Protein AF-A0A8W7PCU1-F1 (afdb_monomer_lite)

Organism: Anopheles coluzzii (NCBI:txid1518534)

Sequence (187 aa):
MARIILPSGHVAYHLTRYQQVQQALTDTRLVRRPCNTEDGPSFLPTITPNELLLNNDGASHARLRKVVVKDFSAAGVATLRHAVVQATHARLDALQSRTGPIDLLGLVLESIPSEVDCRLLGIPLADRSYYRPLTHTVQIADPHDVPDLLRQFWAADGLIRRFVAARDECPPPLIDDELVGFLLGIL

Radius of gyration: 19.37 Å; chains: 1; bounding box: 48×40×52 Å

InterPro domains:
  IPR036396 Cytochrome P450 superfamily [G3DSA:1.10.630.10] (1-187)
  IPR036396 Cytochrome P450 superfamily [SSF48264] (7-182)

Foldseek 3Di:
DDWDQAPLRDIDDDDDDPVVVVCQVPDLVNAQQQQQDVSHRDNDPAHAQCLALVNDGDPSNVLLCVLCVVCVDPVNVVVLVVLLVVLQCVLVVVCPPDDDDDDCVVSHVVRRVLSSLCVQAQNPPVCSVVVVVLLVCSSRDHNVCNVVSLVVPQDGDHSLVSLVVCQVVGVVGDDSSNSSSHVSNSD

Structure (mmCIF, N/CA/C/O backbone):
data_AF-A0A8W7PCU1-F1
#
_entry.id   AF-A0A8W7PCU1-F1
#
loop_
_atom_site.group_PDB
_atom_site.id
_atom_site.type_symbol
_atom_site.label_atom_id
_atom_site.label_alt_id
_atom_site.label_comp_id
_atom_site.label_asym_id
_atom_site.label_entity_id
_atom_site.label_seq_id
_atom_site.pdbx_PDB_ins_code
_atom_site.Cartn_x
_atom_site.Cartn_y
_atom_site.Cartn_z
_atom_site.occupancy
_atom_site.B_iso_or_equiv
_atom_site.auth_seq_id
_atom_site.auth_comp_id
_atom_site.auth_asym_id
_atom_site.auth_atom_id
_atom_site.pdbx_PDB_model_num
ATOM 1 N N . MET A 1 1 ? 26.153 -9.991 3.513 1.00 80.00 1 MET A N 1
ATOM 2 C CA . MET A 1 1 ? 24.928 -10.260 2.734 1.00 80.00 1 MET A CA 1
ATOM 3 C C . MET A 1 1 ? 24.722 -11.758 2.739 1.00 80.00 1 MET A C 1
ATOM 5 O O . MET A 1 1 ? 25.623 -12.457 2.293 1.00 80.00 1 MET A O 1
ATOM 9 N N . ALA A 1 2 ? 23.630 -12.253 3.317 1.00 92.19 2 ALA A N 1
ATOM 10 C CA . ALA A 1 2 ? 23.345 -13.687 3.301 1.00 92.19 2 ALA A CA 1
ATOM 11 C C . ALA A 1 2 ? 22.592 -14.043 2.013 1.00 92.19 2 ALA A C 1
ATOM 13 O O . ALA A 1 2 ? 21.761 -13.255 1.557 1.00 92.19 2 ALA A O 1
ATOM 14 N N . ARG A 1 3 ? 22.886 -15.206 1.426 1.00 96.12 3 ARG A N 1
ATOM 15 C CA . ARG A 1 3 ? 22.071 -15.781 0.348 1.00 96.12 3 ARG A CA 1
ATOM 16 C C . ARG A 1 3 ? 20.943 -16.589 0.978 1.00 96.12 3 ARG A C 1
ATOM 18 O O . ARG A 1 3 ? 21.183 -17.311 1.942 1.00 96.12 3 ARG A O 1
ATOM 25 N N . ILE A 1 4 ? 19.743 -16.453 0.435 1.00 95.44 4 ILE A N 1
ATOM 26 C CA . ILE A 1 4 ? 18.556 -17.211 0.834 1.00 95.44 4 ILE A CA 1
ATOM 27 C C . ILE A 1 4 ? 17.939 -17.868 -0.398 1.00 95.44 4 ILE A C 1
ATOM 29 O O . ILE A 1 4 ? 18.194 -17.436 -1.523 1.00 95.44 4 ILE A O 1
ATOM 33 N N . ILE A 1 5 ? 17.127 -18.894 -0.171 1.00 95.19 5 ILE A N 1
ATOM 34 C CA . ILE A 1 5 ? 16.283 -19.500 -1.199 1.00 95.19 5 ILE A CA 1
ATOM 35 C C . ILE A 1 5 ? 14.859 -19.008 -0.963 1.00 95.19 5 ILE A C 1
ATOM 37 O O . ILE A 1 5 ? 14.343 -19.116 0.151 1.00 95.19 5 ILE A O 1
ATOM 41 N N . LEU A 1 6 ? 14.263 -18.409 -1.988 1.00 91.06 6 LEU A N 1
ATOM 42 C CA . LEU A 1 6 ? 12.863 -18.004 -1.974 1.00 91.06 6 LEU A CA 1
ATOM 43 C C . LEU A 1 6 ? 11.955 -19.241 -2.060 1.00 91.06 6 LEU A C 1
ATOM 45 O O . LEU A 1 6 ? 12.391 -20.270 -2.577 1.00 91.06 6 LEU A O 1
ATOM 49 N N . PRO A 1 7 ? 10.678 -19.149 -1.647 1.00 86.69 7 PRO A N 1
ATOM 50 C CA . PRO A 1 7 ? 9.698 -20.214 -1.881 1.00 86.69 7 PRO A CA 1
ATOM 51 C C . PRO A 1 7 ? 9.612 -20.658 -3.350 1.00 86.69 7 PRO A C 1
ATOM 53 O O . PRO A 1 7 ? 9.430 -21.836 -3.627 1.00 86.69 7 PRO A O 1
ATOM 56 N N . SER A 1 8 ? 9.843 -19.734 -4.286 1.00 85.31 8 SER A N 1
ATOM 57 C CA . SER A 1 8 ? 9.947 -19.993 -5.731 1.00 85.31 8 SER A CA 1
ATOM 58 C C . SER A 1 8 ? 11.211 -20.761 -6.168 1.00 85.31 8 SER A C 1
ATOM 60 O O . SER A 1 8 ? 11.447 -20.911 -7.359 1.00 85.31 8 SER A O 1
ATOM 62 N N . GLY A 1 9 ? 12.086 -21.185 -5.249 1.00 91.06 9 GLY A N 1
ATOM 63 C CA . GLY A 1 9 ? 13.344 -21.890 -5.546 1.00 91.06 9 GLY A CA 1
ATOM 64 C C . GLY A 1 9 ? 14.503 -20.987 -5.991 1.00 91.06 9 GLY A C 1
ATOM 65 O O . GLY A 1 9 ? 15.657 -21.419 -6.023 1.00 91.06 9 GLY A O 1
ATOM 66 N N . HIS A 1 10 ? 14.230 -19.715 -6.275 1.00 93.06 10 HIS A N 1
ATOM 67 C CA . HIS A 1 10 ? 15.232 -18.745 -6.702 1.00 93.06 10 HIS A CA 1
ATOM 68 C C . HIS A 1 10 ? 16.165 -18.329 -5.564 1.00 93.06 10 HIS A C 1
ATOM 70 O O . HIS A 1 10 ? 15.763 -18.198 -4.406 1.00 93.06 10 HIS A O 1
ATOM 76 N N . VAL A 1 11 ? 17.423 -18.044 -5.904 1.00 95.12 11 VAL A N 1
ATOM 77 C CA . VAL A 1 11 ? 18.377 -17.468 -4.954 1.00 95.12 11 VAL A CA 1
ATOM 78 C C . VAL A 1 11 ? 18.160 -15.961 -4.851 1.00 95.12 11 VAL A C 1
ATOM 80 O O . VAL A 1 11 ? 18.214 -15.256 -5.856 1.00 95.12 11 VAL A O 1
ATOM 83 N N . ALA A 1 12 ? 18.024 -15.458 -3.627 1.00 94.19 12 ALA A N 1
ATOM 84 C CA . ALA A 1 12 ? 17.972 -14.031 -3.332 1.00 94.19 12 ALA A CA 1
ATOM 85 C C . ALA A 1 12 ? 19.036 -13.624 -2.304 1.00 94.19 12 ALA A C 1
ATOM 87 O O . ALA A 1 12 ? 19.653 -14.459 -1.634 1.00 94.19 12 ALA A O 1
ATOM 88 N N . TYR A 1 13 ? 19.250 -12.316 -2.172 1.00 94.88 13 TYR A N 1
ATOM 89 C CA . TYR A 1 13 ? 20.102 -11.744 -1.136 1.00 94.88 13 TYR A CA 1
ATOM 90 C C . TYR A 1 13 ? 19.257 -11.115 -0.031 1.00 94.88 13 TYR A C 1
ATOM 92 O O . TYR A 1 13 ? 18.410 -10.266 -0.292 1.00 94.88 13 TYR A O 1
ATOM 100 N N . HIS A 1 14 ? 19.536 -11.493 1.215 1.00 95.12 14 HIS A N 1
ATOM 101 C CA . HIS A 1 14 ? 18.894 -10.931 2.396 1.00 95.12 14 HIS A CA 1
ATOM 102 C C . HIS A 1 14 ? 19.743 -9.785 2.967 1.00 95.12 14 HIS A C 1
ATOM 104 O O . HIS A 1 14 ? 20.881 -9.986 3.419 1.00 95.12 14 HIS A O 1
ATOM 110 N N . LEU A 1 15 ? 19.187 -8.572 2.912 1.00 95.75 15 LEU A N 1
ATOM 111 C CA . LEU A 1 15 ? 19.797 -7.344 3.420 1.00 95.75 15 LEU A CA 1
ATOM 112 C C . LEU A 1 15 ? 19.227 -7.017 4.803 1.00 95.75 15 LEU A C 1
ATOM 114 O O . LEU A 1 15 ? 18.027 -6.828 4.944 1.00 95.75 15 LEU A O 1
ATOM 118 N N . THR A 1 16 ? 20.090 -6.913 5.815 1.00 96.06 16 THR A N 1
ATOM 119 C CA . THR A 1 16 ? 19.677 -6.630 7.206 1.00 96.06 16 THR A CA 1
ATOM 120 C C . THR A 1 16 ? 20.321 -5.374 7.791 1.00 96.06 16 THR A C 1
ATOM 122 O O . THR A 1 16 ? 20.008 -4.971 8.910 1.00 96.06 16 THR A O 1
ATOM 125 N N . ARG A 1 17 ? 21.239 -4.729 7.059 1.00 96.62 17 ARG A N 1
ATOM 126 C CA . ARG A 1 17 ? 21.874 -3.472 7.477 1.00 96.62 17 ARG A CA 1
ATOM 127 C C . ARG A 1 17 ? 21.183 -2.297 6.803 1.00 96.62 17 ARG A C 1
ATOM 129 O O . ARG A 1 17 ? 21.071 -2.286 5.581 1.00 96.62 17 ARG A O 1
ATOM 136 N N . TYR A 1 18 ? 20.813 -1.286 7.590 1.00 97.12 18 TYR A N 1
ATOM 137 C CA . TYR A 1 18 ? 20.129 -0.079 7.113 1.00 97.12 18 TYR A CA 1
ATOM 138 C C . TYR A 1 18 ? 20.791 0.528 5.868 1.00 97.12 18 TYR A C 1
ATOM 140 O O . TYR A 1 18 ? 20.127 0.712 4.858 1.00 97.12 18 TYR A O 1
ATOM 148 N N . GLN A 1 19 ? 22.110 0.755 5.906 1.00 97.56 19 GLN A N 1
ATOM 149 C CA . GLN A 1 19 ? 22.847 1.354 4.784 1.00 97.56 19 GLN A CA 1
ATOM 150 C C . GLN A 1 19 ? 22.746 0.521 3.497 1.00 97.56 19 GLN A C 1
ATOM 152 O O . GLN A 1 19 ? 22.608 1.080 2.416 1.00 97.56 19 GLN A O 1
ATOM 157 N N . GLN A 1 20 ? 22.769 -0.811 3.611 1.00 96.62 20 GLN A N 1
ATOM 158 C CA . GLN A 1 20 ? 22.647 -1.712 2.461 1.00 96.62 20 GLN A CA 1
ATOM 159 C C . GLN A 1 20 ? 21.229 -1.692 1.886 1.00 96.62 20 GLN A C 1
ATOM 161 O O . GLN A 1 20 ? 21.065 -1.650 0.672 1.00 96.62 20 GLN A O 1
ATOM 166 N N . VAL A 1 21 ? 20.211 -1.693 2.754 1.00 97.19 21 VAL A N 1
ATOM 167 C CA . VAL A 1 21 ? 18.802 -1.595 2.344 1.00 97.19 21 VAL A CA 1
ATOM 168 C C . VAL A 1 21 ? 18.536 -0.252 1.671 1.00 97.19 21 VAL A C 1
ATOM 170 O O . VAL A 1 21 ? 17.982 -0.224 0.579 1.00 97.19 21 VAL A O 1
ATOM 173 N N . GLN A 1 22 ? 18.977 0.853 2.277 1.00 97.25 22 GLN A N 1
ATOM 174 C CA . GLN A 1 22 ? 18.829 2.192 1.710 1.00 97.25 22 GLN A CA 1
ATOM 175 C C . GLN A 1 22 ? 19.483 2.277 0.329 1.00 97.25 22 GLN A C 1
ATOM 177 O O . GLN A 1 22 ? 18.836 2.717 -0.616 1.00 97.25 22 GLN A O 1
ATOM 182 N N . GLN A 1 23 ? 20.737 1.826 0.207 1.00 97.06 23 GLN A N 1
ATOM 183 C CA . GLN A 1 23 ? 21.454 1.829 -1.065 1.00 97.06 23 GLN A CA 1
ATOM 184 C C . GLN A 1 23 ? 20.689 1.036 -2.128 1.00 97.06 23 GLN A C 1
ATOM 186 O O . GLN A 1 23 ? 20.478 1.555 -3.220 1.00 97.06 23 GLN A O 1
ATOM 191 N N . ALA A 1 24 ? 20.230 -0.174 -1.793 1.00 95.94 24 ALA A N 1
ATOM 192 C CA . ALA A 1 24 ? 19.468 -1.019 -2.705 1.00 95.94 24 ALA A CA 1
ATOM 193 C C . ALA A 1 24 ? 18.143 -0.369 -3.141 1.00 95.94 24 ALA A C 1
ATOM 195 O O . ALA A 1 24 ? 17.849 -0.335 -4.330 1.00 95.94 24 ALA A O 1
ATOM 196 N N . LEU A 1 25 ? 17.373 0.205 -2.211 1.00 94.94 25 LEU A N 1
ATOM 197 C CA . LEU A 1 25 ? 16.085 0.847 -2.515 1.00 94.94 25 LEU A CA 1
ATOM 198 C C . LEU A 1 25 ? 16.211 2.103 -3.395 1.00 94.94 25 LEU A C 1
ATOM 200 O O . LEU A 1 25 ? 15.218 2.542 -3.971 1.00 94.94 25 LEU A O 1
ATOM 204 N N . THR A 1 26 ? 17.406 2.690 -3.497 1.00 94.88 26 THR A N 1
ATOM 205 C CA . THR A 1 26 ? 17.675 3.866 -4.345 1.00 94.88 26 THR A CA 1
ATOM 206 C C . THR A 1 26 ? 18.468 3.554 -5.615 1.00 94.88 26 THR A C 1
ATOM 208 O O . THR A 1 26 ? 18.682 4.447 -6.433 1.00 94.88 26 THR A O 1
ATOM 211 N N . ASP A 1 27 ? 18.931 2.315 -5.785 1.00 96.19 27 ASP A N 1
ATOM 212 C CA . ASP A 1 27 ? 19.743 1.908 -6.929 1.00 96.19 27 ASP A CA 1
ATOM 213 C C . ASP A 1 27 ? 18.850 1.570 -8.128 1.00 96.19 27 ASP A C 1
ATOM 215 O O . ASP A 1 27 ? 18.150 0.561 -8.137 1.00 96.19 27 ASP A O 1
ATOM 219 N N . THR A 1 28 ? 18.903 2.392 -9.176 1.00 94.00 28 THR A N 1
ATOM 220 C CA . THR A 1 28 ? 18.072 2.233 -10.382 1.00 94.00 28 THR A CA 1
ATOM 221 C C . THR A 1 28 ? 18.413 0.999 -11.220 1.00 94.00 28 THR A C 1
ATOM 223 O O . THR A 1 28 ? 17.705 0.703 -12.182 1.00 94.00 28 THR A O 1
ATOM 226 N N . ARG A 1 29 ? 19.480 0.265 -10.872 1.00 94.75 29 ARG A N 1
ATOM 227 C CA . ARG A 1 29 ? 19.812 -1.034 -11.477 1.00 94.75 29 ARG A CA 1
ATOM 228 C C . ARG A 1 29 ? 18.973 -2.175 -10.902 1.00 94.75 29 ARG A C 1
ATOM 230 O O . ARG A 1 29 ? 18.893 -3.229 -11.528 1.00 94.75 29 ARG A O 1
ATOM 237 N N . LEU A 1 30 ? 18.384 -1.990 -9.719 1.00 94.31 30 LEU A N 1
ATOM 238 C CA . LEU A 1 30 ? 17.505 -2.968 -9.087 1.00 94.31 30 LEU A CA 1
ATOM 239 C C . LEU A 1 30 ? 16.061 -2.658 -9.486 1.00 94.31 30 LEU A C 1
ATOM 241 O O . LEU A 1 30 ? 15.478 -1.676 -9.037 1.00 94.31 30 LEU A O 1
ATOM 245 N N . VAL A 1 31 ? 15.509 -3.492 -10.364 1.00 93.06 31 VAL A N 1
ATOM 246 C CA . VAL A 1 31 ? 14.190 -3.301 -10.983 1.00 93.06 31 VAL A CA 1
ATOM 247 C C . VAL A 1 31 ? 13.205 -4.377 -10.538 1.00 93.06 31 VAL A C 1
ATOM 249 O O . VAL A 1 31 ? 13.597 -5.515 -10.264 1.00 93.06 31 VAL A O 1
ATOM 252 N N . ARG A 1 32 ? 11.920 -4.025 -10.471 1.00 90.56 32 ARG A N 1
ATOM 253 C CA . ARG A 1 32 ? 10.853 -4.908 -9.988 1.00 90.56 32 ARG A CA 1
ATOM 254 C C . ARG A 1 32 ? 10.289 -5.816 -11.074 1.00 90.56 32 ARG A C 1
ATOM 256 O O . ARG A 1 32 ? 9.958 -6.961 -10.756 1.00 90.56 32 ARG A O 1
ATOM 263 N N . ARG A 1 33 ? 10.172 -5.331 -12.316 1.00 88.62 33 ARG A N 1
ATOM 264 C CA . ARG A 1 33 ? 9.452 -6.021 -13.403 1.00 88.62 33 ARG A CA 1
ATOM 265 C C . ARG A 1 33 ? 9.880 -7.483 -13.621 1.00 88.62 33 ARG A C 1
ATOM 267 O O . ARG A 1 33 ? 8.990 -8.320 -13.721 1.00 88.62 33 ARG A O 1
ATOM 274 N N . PRO A 1 34 ? 11.180 -7.852 -13.625 1.00 88.88 34 PRO A N 1
ATOM 275 C CA . PRO A 1 34 ? 11.583 -9.253 -13.803 1.00 88.88 34 PRO A CA 1
ATOM 276 C C . PRO A 1 34 ? 11.094 -10.186 -12.685 1.00 88.88 34 PRO A C 1
ATOM 278 O O . PRO A 1 34 ? 10.914 -11.377 -12.909 1.00 88.88 34 PRO A O 1
ATOM 281 N N . CYS A 1 35 ? 10.840 -9.649 -11.490 1.00 88.50 35 CYS A N 1
ATOM 282 C CA . CYS A 1 35 ? 10.319 -10.400 -10.349 1.00 88.50 35 CYS A CA 1
ATOM 283 C C . CYS A 1 35 ? 8.783 -10.552 -10.379 1.00 88.50 35 CYS A C 1
ATOM 285 O O . CYS A 1 35 ? 8.215 -11.096 -9.437 1.00 88.50 35 CYS A O 1
ATOM 287 N N . ASN A 1 36 ? 8.090 -9.997 -11.380 1.00 87.94 36 ASN A N 1
ATOM 288 C CA . ASN A 1 36 ? 6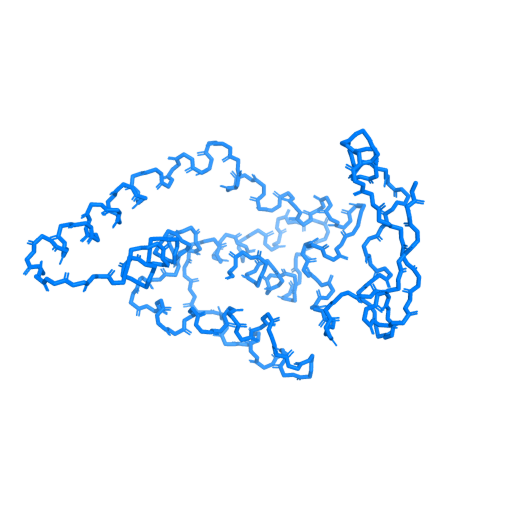.639 -10.119 -11.570 1.00 87.94 36 ASN A CA 1
ATOM 289 C C . ASN A 1 36 ? 6.337 -10.782 -12.922 1.00 87.94 36 ASN A C 1
ATOM 291 O O . ASN A 1 36 ? 5.641 -10.235 -13.771 1.00 87.94 36 ASN A O 1
ATOM 295 N N . THR A 1 37 ? 6.949 -11.941 -13.142 1.00 87.56 37 THR A N 1
ATOM 296 C CA . THR A 1 37 ? 6.774 -12.767 -14.339 1.00 87.56 37 THR A CA 1
ATOM 297 C C . THR A 1 37 ? 6.474 -14.197 -13.911 1.00 87.56 37 THR A C 1
ATOM 299 O O . THR A 1 37 ? 6.750 -14.566 -12.766 1.00 87.56 37 THR A O 1
ATOM 302 N N . GLU A 1 38 ? 5.874 -14.982 -14.804 1.00 84.06 38 GLU A N 1
ATOM 303 C CA . GLU A 1 38 ? 5.718 -16.422 -14.592 1.00 84.06 38 GLU A CA 1
ATOM 304 C C . GLU A 1 38 ? 7.093 -17.049 -14.322 1.00 84.06 38 GLU A C 1
ATOM 306 O O . GLU A 1 38 ? 8.084 -16.669 -14.948 1.00 84.06 38 GLU A O 1
ATOM 311 N N . ASP A 1 39 ? 7.166 -17.921 -13.316 1.00 84.88 39 ASP A N 1
ATOM 312 C CA . ASP A 1 39 ? 8.414 -18.494 -12.791 1.00 84.88 39 ASP A CA 1
ATOM 313 C C . ASP A 1 39 ? 9.467 -17.470 -12.321 1.00 84.88 39 ASP A C 1
ATOM 315 O O . ASP A 1 39 ? 10.633 -17.808 -12.125 1.00 84.88 39 ASP A O 1
ATOM 319 N N . GLY A 1 40 ? 9.088 -16.210 -12.097 1.00 88.06 40 GLY A N 1
ATOM 320 C CA . GLY A 1 40 ? 9.989 -15.186 -11.580 1.00 88.06 40 GLY A CA 1
ATOM 321 C C . GLY A 1 40 ? 10.374 -15.394 -10.104 1.00 88.06 40 GLY A C 1
ATOM 322 O O . GLY A 1 40 ? 9.683 -16.083 -9.343 1.00 88.06 40 GLY A O 1
ATOM 323 N N . PRO A 1 41 ? 11.461 -14.750 -9.631 1.00 89.31 41 PRO A N 1
ATOM 324 C CA . PRO A 1 41 ? 11.841 -14.786 -8.223 1.00 89.31 41 PRO A CA 1
ATOM 325 C C . PRO A 1 41 ? 10.788 -14.076 -7.365 1.00 89.31 41 PRO A C 1
ATOM 327 O O . PRO A 1 41 ? 10.698 -12.848 -7.353 1.00 89.31 41 PRO A O 1
ATOM 330 N N . SER A 1 42 ? 10.019 -14.853 -6.604 1.00 82.88 42 SER A N 1
ATOM 331 C CA . SER A 1 42 ? 8.932 -14.336 -5.771 1.00 82.88 42 SER A CA 1
ATOM 332 C C . SER A 1 42 ? 8.873 -14.996 -4.392 1.00 82.88 42 SER A C 1
ATOM 334 O O . SER A 1 42 ? 9.246 -16.162 -4.213 1.00 82.88 42 SER A O 1
ATOM 336 N N . PHE A 1 43 ? 8.404 -14.215 -3.415 1.00 78.81 43 PHE A N 1
ATOM 337 C CA . PHE A 1 43 ? 7.900 -14.704 -2.127 1.00 78.81 43 PHE A CA 1
ATOM 338 C C . PHE A 1 43 ? 6.406 -15.039 -2.178 1.00 78.81 43 PHE A C 1
ATOM 340 O O . PHE A 1 43 ? 5.937 -15.830 -1.366 1.00 78.81 43 PHE A O 1
ATOM 347 N N . LEU A 1 44 ? 5.674 -14.417 -3.102 1.00 71.31 44 LEU A N 1
ATOM 348 C CA . LEU A 1 44 ? 4.248 -14.630 -3.309 1.00 71.31 44 LEU A CA 1
ATOM 349 C C . LEU A 1 44 ? 4.030 -15.770 -4.313 1.00 71.31 44 LEU A C 1
ATOM 351 O O . LEU A 1 44 ? 4.825 -15.901 -5.247 1.00 71.31 44 LEU A O 1
ATOM 355 N N . PRO A 1 45 ? 2.956 -16.560 -4.159 1.00 63.22 45 PRO A N 1
ATOM 356 C CA . PRO A 1 45 ? 2.641 -17.660 -5.072 1.00 63.22 45 PRO A CA 1
ATOM 357 C C . PRO A 1 45 ? 2.140 -17.185 -6.445 1.00 63.22 45 PRO A C 1
ATOM 359 O O . PRO A 1 45 ? 2.073 -17.984 -7.371 1.00 63.22 45 PRO A O 1
ATOM 362 N N . THR A 1 46 ? 1.804 -15.899 -6.574 1.00 65.44 46 THR A N 1
ATOM 363 C CA . THR A 1 46 ? 1.041 -15.343 -7.693 1.00 65.44 46 THR A CA 1
ATOM 364 C C . THR A 1 46 ? 1.710 -14.082 -8.242 1.00 65.44 46 THR A C 1
ATOM 366 O O . THR A 1 46 ? 2.241 -13.269 -7.478 1.00 65.44 46 THR A O 1
ATOM 369 N N . ILE A 1 47 ? 1.656 -13.905 -9.567 1.00 76.25 47 ILE A N 1
ATOM 370 C CA . ILE A 1 47 ? 1.949 -12.628 -10.230 1.00 76.25 47 ILE A CA 1
ATOM 371 C C . ILE A 1 47 ? 0.751 -11.688 -10.104 1.00 76.25 47 ILE A C 1
ATOM 373 O O . ILE A 1 47 ? -0.396 -12.110 -10.207 1.00 76.25 47 ILE A O 1
ATOM 377 N N . THR A 1 48 ? 1.006 -10.403 -9.905 1.00 73.94 48 THR A N 1
ATOM 378 C CA . THR A 1 48 ? -0.054 -9.387 -9.888 1.00 73.94 48 THR A CA 1
ATOM 379 C C . THR A 1 48 ? -0.062 -8.606 -11.206 1.00 73.94 48 THR A C 1
ATOM 381 O O . THR A 1 48 ? 0.917 -8.693 -11.951 1.00 73.94 48 THR A O 1
ATOM 384 N N . PRO A 1 49 ? -1.127 -7.852 -11.543 1.00 77.31 49 PRO A N 1
ATOM 385 C CA . PRO A 1 49 ? -1.175 -7.104 -12.800 1.00 77.31 49 PRO A CA 1
ATOM 386 C C . PRO A 1 49 ? 0.071 -6.229 -13.008 1.00 77.31 49 PRO A C 1
ATOM 388 O O . PRO A 1 49 ? 0.565 -5.575 -12.079 1.00 77.31 49 PRO A O 1
ATOM 391 N N . ASN A 1 50 ? 0.616 -6.229 -14.223 1.00 81.56 50 ASN A N 1
ATOM 392 C CA . ASN A 1 50 ? 1.859 -5.514 -14.538 1.00 81.56 50 ASN A CA 1
ATOM 393 C C . ASN A 1 50 ? 1.679 -3.991 -14.506 1.00 81.56 50 ASN A C 1
ATOM 395 O O . ASN A 1 50 ? 2.645 -3.240 -14.380 1.00 81.56 50 ASN A O 1
ATOM 399 N N . GLU A 1 51 ? 0.434 -3.546 -14.591 1.00 79.94 51 GLU A N 1
ATOM 400 C CA . GLU A 1 51 ? -0.005 -2.162 -14.620 1.00 79.94 51 GLU A CA 1
ATOM 401 C C . GLU A 1 51 ? -0.066 -1.557 -13.212 1.00 79.94 51 GLU A C 1
ATOM 403 O O . GLU A 1 51 ? -0.103 -0.334 -13.064 1.00 79.94 51 GLU A O 1
ATOM 408 N N . LEU A 1 52 ? 0.012 -2.389 -12.160 1.00 79.94 52 LEU A N 1
ATOM 409 C CA . LEU A 1 52 ? 0.180 -1.907 -10.792 1.00 79.94 52 LEU A CA 1
ATOM 410 C C . LEU A 1 52 ? 1.419 -1.016 -10.704 1.00 79.94 52 LEU A C 1
ATOM 412 O O . LEU A 1 52 ? 2.519 -1.402 -11.115 1.00 79.94 52 LEU A O 1
ATOM 416 N N . LEU A 1 53 ? 1.266 0.155 -10.077 1.00 85.12 53 LEU A N 1
ATOM 417 C CA . LEU A 1 53 ? 2.374 1.086 -9.856 1.00 85.12 53 LEU A CA 1
ATOM 418 C C . LEU A 1 53 ? 3.580 0.376 -9.220 1.00 85.12 53 LEU A C 1
ATOM 420 O O . LEU A 1 53 ? 4.712 0.619 -9.627 1.00 85.12 53 LEU A O 1
ATOM 424 N N . LEU A 1 54 ? 3.334 -0.541 -8.278 1.00 85.94 54 LEU A N 1
ATOM 425 C CA . LEU A 1 54 ? 4.380 -1.281 -7.571 1.00 85.94 54 LEU A CA 1
ATOM 426 C C . LEU A 1 54 ? 5.227 -2.185 -8.478 1.00 85.94 54 LEU A C 1
ATOM 428 O O . LEU A 1 54 ? 6.356 -2.464 -8.102 1.00 85.94 54 LEU A O 1
ATOM 432 N N . ASN A 1 55 ? 4.707 -2.627 -9.632 1.00 87.75 55 ASN A N 1
ATOM 433 C CA . ASN A 1 55 ? 5.379 -3.523 -10.586 1.00 87.75 55 ASN A CA 1
ATOM 434 C C . ASN A 1 55 ? 6.096 -2.777 -11.725 1.00 87.75 55 ASN A C 1
ATOM 436 O O . ASN A 1 55 ? 6.729 -3.399 -12.582 1.00 87.75 55 ASN A O 1
ATOM 440 N N . ASN A 1 56 ? 6.008 -1.446 -11.747 1.00 91.19 56 ASN A N 1
ATOM 441 C CA . ASN A 1 56 ? 6.618 -0.610 -12.770 1.00 91.19 56 ASN A CA 1
ATOM 442 C C . ASN A 1 56 ? 7.974 -0.052 -12.327 1.00 91.19 56 ASN A C 1
ATOM 444 O O . ASN A 1 56 ? 8.207 0.214 -11.153 1.00 91.19 56 ASN A O 1
ATOM 448 N N . ASP A 1 57 ? 8.835 0.228 -13.308 1.00 93.44 57 ASP A N 1
ATOM 449 C CA . ASP A 1 57 ? 10.177 0.782 -13.105 1.00 93.44 57 ASP A CA 1
ATOM 450 C C . ASP A 1 57 ? 10.390 2.071 -13.922 1.00 93.44 57 ASP A C 1
ATOM 452 O O . ASP A 1 57 ? 9.693 2.340 -14.910 1.00 93.44 57 ASP A O 1
ATOM 456 N N . GLY A 1 58 ? 11.386 2.872 -13.527 1.00 93.38 58 GLY A N 1
ATOM 457 C CA . GLY A 1 58 ? 11.892 4.011 -14.301 1.00 93.38 58 GLY A CA 1
ATOM 458 C C . GLY A 1 58 ? 10.818 5.022 -14.724 1.00 93.38 58 GLY A C 1
ATOM 459 O O . GLY A 1 58 ? 10.040 5.513 -13.905 1.00 93.38 58 GLY A O 1
ATOM 460 N N . ALA A 1 59 ? 10.790 5.356 -16.019 1.00 92.50 59 ALA A N 1
ATOM 461 C CA . ALA A 1 59 ? 9.874 6.356 -16.571 1.00 92.50 59 ALA A CA 1
ATOM 462 C C . ALA A 1 59 ? 8.393 5.956 -16.451 1.00 92.50 59 ALA A C 1
ATOM 464 O O . ALA A 1 59 ? 7.562 6.824 -16.189 1.00 92.50 59 ALA A O 1
ATOM 465 N N . SER A 1 60 ? 8.069 4.661 -16.581 1.00 90.81 60 SER A N 1
ATOM 466 C CA . SER A 1 60 ? 6.689 4.170 -16.431 1.00 90.81 60 SER A CA 1
ATOM 467 C C . SER A 1 60 ? 6.192 4.393 -15.004 1.00 90.81 60 SER A C 1
ATOM 469 O O . SER A 1 60 ? 5.172 5.047 -14.787 1.00 90.81 60 SER A O 1
ATOM 471 N N . HIS A 1 61 ? 6.991 3.975 -14.015 1.00 92.69 61 HIS A N 1
ATOM 472 C CA . HIS A 1 61 ? 6.694 4.214 -12.603 1.00 92.69 61 HIS A CA 1
ATOM 473 C C . HIS A 1 61 ? 6.577 5.709 -12.289 1.00 92.69 61 HIS A C 1
ATOM 475 O O . HIS A 1 61 ? 5.644 6.133 -11.612 1.00 92.69 61 HIS A O 1
ATOM 481 N N . ALA A 1 62 ? 7.498 6.533 -12.798 1.00 91.56 62 ALA A N 1
ATOM 482 C CA . ALA A 1 62 ? 7.464 7.975 -12.572 1.00 91.56 62 ALA A CA 1
ATOM 483 C C . ALA A 1 62 ? 6.203 8.631 -13.157 1.00 91.56 62 ALA A C 1
ATOM 485 O O . ALA A 1 62 ? 5.647 9.534 -12.531 1.00 91.56 62 ALA A O 1
ATOM 486 N N . ARG A 1 63 ? 5.746 8.184 -14.334 1.00 90.50 63 ARG A N 1
ATOM 487 C CA . ARG A 1 63 ? 4.506 8.658 -14.960 1.00 90.50 63 ARG A CA 1
ATOM 488 C C . ARG A 1 63 ? 3.294 8.290 -14.108 1.00 90.50 63 ARG A C 1
ATOM 490 O O . ARG A 1 63 ? 2.551 9.185 -13.717 1.00 90.50 63 ARG A O 1
ATOM 497 N N . LEU A 1 64 ? 3.154 7.013 -13.756 1.00 87.56 64 LEU A N 1
ATOM 498 C CA . LEU A 1 64 ? 2.031 6.521 -12.958 1.00 87.56 64 LEU A CA 1
ATOM 499 C C . LEU A 1 64 ? 1.997 7.175 -11.565 1.00 87.56 64 LEU A C 1
ATOM 501 O O . LEU A 1 64 ? 0.973 7.695 -11.127 1.00 87.56 64 LEU A O 1
ATOM 505 N N . ARG A 1 65 ? 3.146 7.266 -10.885 1.00 90.12 65 ARG A N 1
ATOM 506 C CA . ARG A 1 65 ? 3.239 7.876 -9.552 1.00 90.12 65 ARG A CA 1
ATOM 507 C C . ARG A 1 65 ? 2.767 9.330 -9.535 1.00 90.12 65 ARG A C 1
ATOM 509 O O . ARG A 1 65 ? 2.170 9.748 -8.546 1.00 90.12 65 ARG A O 1
ATOM 516 N N . LYS A 1 66 ? 3.016 10.109 -10.595 1.00 88.69 66 LYS A N 1
ATOM 517 C CA . LYS A 1 66 ? 2.594 11.521 -10.666 1.00 88.69 66 LYS A CA 1
ATOM 518 C C . LYS A 1 66 ? 1.081 11.699 -10.542 1.00 88.69 66 LYS A C 1
ATOM 520 O O . LYS A 1 66 ? 0.663 12.725 -10.017 1.00 88.69 66 LYS A O 1
ATOM 525 N N . VAL A 1 67 ? 0.294 10.711 -10.969 1.00 85.12 67 VAL A N 1
ATOM 526 C CA . VAL A 1 67 ? -1.174 10.744 -10.895 1.00 85.12 67 VAL A CA 1
ATOM 527 C C . VAL A 1 67 ? -1.651 10.712 -9.439 1.00 85.12 67 VAL A C 1
ATOM 529 O O . VAL A 1 67 ? -2.545 11.462 -9.068 1.00 85.12 67 VAL A O 1
ATOM 532 N N . VAL A 1 68 ? -1.010 9.897 -8.593 1.00 82.50 68 VAL A N 1
ATOM 533 C CA . VAL A 1 68 ? -1.448 9.643 -7.206 1.00 82.50 68 VAL A CA 1
ATOM 534 C C . VAL A 1 68 ? -0.698 10.454 -6.150 1.00 82.50 68 VAL A C 1
ATOM 536 O O . VAL A 1 68 ? -1.202 10.682 -5.054 1.00 82.50 68 VAL A O 1
ATOM 539 N N . VAL A 1 69 ? 0.532 10.896 -6.437 1.00 88.19 69 VAL A N 1
ATOM 540 C CA . VAL A 1 69 ? 1.463 11.396 -5.405 1.00 88.19 69 VAL A CA 1
ATOM 541 C C . VAL A 1 69 ? 0.944 12.612 -4.634 1.00 88.19 69 VAL A C 1
ATOM 543 O O . VAL A 1 69 ? 1.318 12.807 -3.479 1.00 88.19 69 VAL A O 1
ATOM 546 N N . LYS A 1 70 ? 0.077 13.431 -5.242 1.00 86.62 70 LYS A N 1
ATOM 547 C CA . LYS A 1 70 ? -0.505 14.605 -4.578 1.00 86.62 70 LYS A CA 1
ATOM 548 C C . LYS A 1 70 ? -1.449 14.199 -3.445 1.00 86.62 70 LYS A C 1
ATOM 550 O O . LYS A 1 70 ? -1.403 14.818 -2.382 1.00 86.62 70 LYS A O 1
ATOM 555 N N . ASP A 1 71 ? -2.244 13.154 -3.649 1.00 84.38 71 ASP A N 1
ATOM 556 C CA . ASP A 1 71 ? -3.195 12.641 -2.657 1.00 84.38 71 ASP A CA 1
ATOM 557 C C . ASP A 1 71 ? -2.493 12.012 -1.456 1.00 84.38 71 ASP A C 1
ATOM 559 O O . ASP A 1 71 ? -2.906 12.209 -0.316 1.00 84.38 71 ASP A O 1
ATOM 563 N N . PHE A 1 72 ? -1.352 11.368 -1.703 1.00 88.19 72 PHE A N 1
ATOM 564 C CA . PHE A 1 72 ? -0.501 10.780 -0.667 1.00 88.19 72 PHE A CA 1
ATOM 565 C C . PHE A 1 72 ? 0.577 11.737 -0.129 1.00 88.19 72 PHE A C 1
ATOM 567 O O . PHE A 1 72 ? 1.447 11.333 0.643 1.00 88.19 72 PHE A O 1
ATOM 574 N N . SER A 1 73 ? 0.551 13.014 -0.518 1.00 90.62 73 SER A N 1
ATOM 575 C CA . SER A 1 73 ? 1.444 14.027 0.054 1.00 90.62 73 SER A CA 1
ATOM 576 C C . SER A 1 73 ? 1.033 14.379 1.488 1.00 90.62 73 SER A C 1
ATOM 578 O O . SER A 1 73 ? -0.106 14.150 1.889 1.00 90.62 73 SER A O 1
ATOM 580 N N . ALA A 1 74 ? 1.923 15.018 2.256 1.00 92.50 74 ALA A N 1
ATOM 581 C CA . ALA A 1 74 ? 1.592 15.484 3.607 1.00 92.50 74 ALA A CA 1
ATOM 582 C C . ALA A 1 74 ? 0.337 16.378 3.627 1.00 92.50 74 ALA A C 1
ATOM 584 O O . ALA A 1 74 ? -0.502 16.249 4.514 1.00 92.50 74 ALA A O 1
ATOM 585 N N . ALA A 1 75 ? 0.179 17.241 2.619 1.00 91.31 75 ALA A N 1
ATOM 586 C CA . ALA A 1 75 ? -1.005 18.081 2.468 1.00 91.31 75 ALA A CA 1
ATOM 587 C C . ALA A 1 75 ? -2.25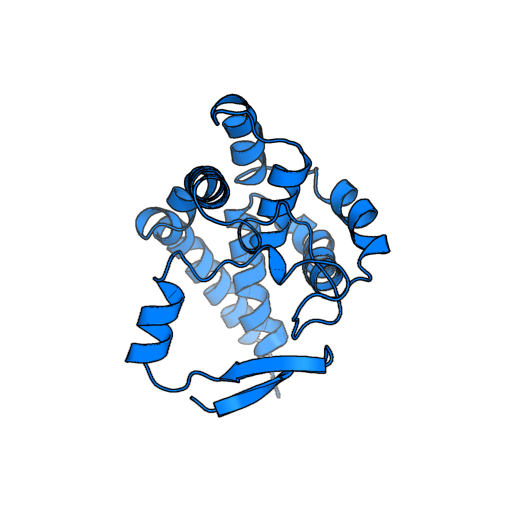3 17.267 2.086 1.00 91.31 75 ALA A C 1
ATOM 589 O O . ALA A 1 75 ? -3.325 17.526 2.624 1.00 91.31 75 ALA A O 1
ATOM 590 N N . GLY A 1 76 ? -2.112 16.277 1.197 1.00 88.06 76 GLY A N 1
ATOM 591 C CA . GLY A 1 76 ? -3.203 15.384 0.796 1.00 88.06 76 GLY A CA 1
ATOM 592 C C . GLY A 1 76 ? -3.730 14.564 1.973 1.00 88.06 76 GLY A C 1
ATOM 593 O O . GLY A 1 76 ? -4.908 14.654 2.314 1.00 88.06 76 GLY A O 1
ATOM 594 N N . VAL A 1 77 ? -2.840 13.875 2.690 1.00 89.69 77 VAL A N 1
ATOM 595 C CA . VAL A 1 77 ? -3.196 13.070 3.870 1.00 89.69 77 VAL A CA 1
ATOM 596 C C . VAL A 1 77 ? -3.733 13.938 5.014 1.00 89.69 77 VAL A C 1
ATOM 598 O O . VAL A 1 77 ? -4.635 13.511 5.734 1.00 89.69 77 VAL A O 1
ATOM 601 N N . ALA A 1 78 ? -3.267 15.184 5.167 1.00 92.19 78 ALA A N 1
ATOM 602 C CA . ALA A 1 78 ? -3.800 16.099 6.180 1.00 92.19 78 ALA A CA 1
ATOM 603 C C . ALA A 1 78 ? -5.308 16.368 6.014 1.00 92.19 78 ALA A C 1
ATOM 605 O O . ALA A 1 78 ? -5.996 16.588 7.014 1.00 92.19 78 ALA A O 1
ATOM 606 N N . THR A 1 79 ? -5.845 16.283 4.790 1.00 89.44 79 THR A N 1
ATOM 607 C CA . THR A 1 79 ? -7.293 16.417 4.544 1.00 89.44 79 THR A CA 1
ATOM 608 C C . THR A 1 79 ? -8.111 15.288 5.181 1.00 89.44 79 THR A C 1
ATOM 610 O O . THR A 1 79 ? -9.259 15.501 5.569 1.00 89.44 79 THR A O 1
ATOM 613 N N . LEU A 1 80 ? -7.505 14.112 5.387 1.00 90.81 80 LEU A N 1
ATOM 614 C CA . LEU A 1 80 ? -8.148 12.948 5.998 1.00 90.81 80 LEU A CA 1
ATOM 615 C C . LEU A 1 80 ? -8.176 13.017 7.529 1.00 90.81 80 LEU A C 1
ATOM 617 O O . LEU A 1 80 ? -8.890 12.237 8.160 1.00 90.81 80 LEU A O 1
ATOM 621 N N . ARG A 1 81 ? -7.446 13.954 8.154 1.00 93.06 81 ARG A N 1
ATOM 622 C CA . ARG A 1 81 ? -7.314 14.033 9.619 1.00 93.06 81 ARG A CA 1
ATOM 623 C C . ARG A 1 81 ? -8.667 14.060 10.324 1.00 93.06 81 ARG A C 1
ATOM 625 O O . ARG A 1 81 ? -8.863 13.343 11.300 1.00 93.06 81 ARG A O 1
ATOM 632 N N . HIS A 1 82 ? -9.599 14.874 9.829 1.00 92.75 82 HIS A N 1
ATOM 633 C CA . HIS A 1 82 ? -10.932 14.962 10.420 1.00 92.75 82 HIS A CA 1
ATOM 634 C C . HIS A 1 82 ? -11.686 13.630 10.308 1.00 92.75 82 HIS A C 1
ATOM 636 O O . HIS A 1 82 ? -12.284 13.188 11.283 1.00 92.75 82 HIS A O 1
ATOM 642 N N . ALA A 1 83 ? -11.610 12.958 9.156 1.00 89.81 83 ALA A N 1
ATOM 643 C CA . ALA A 1 83 ? -12.248 11.660 8.956 1.00 89.81 83 ALA A CA 1
ATOM 644 C C . ALA A 1 83 ? -11.698 10.585 9.904 1.00 89.81 83 ALA A C 1
ATOM 646 O O . ALA A 1 83 ? -12.481 9.866 10.517 1.00 89.81 83 ALA A O 1
ATOM 647 N N . VAL A 1 84 ? -10.373 10.523 10.078 1.00 94.56 84 VAL A N 1
ATOM 648 C CA . VAL A 1 84 ? -9.719 9.586 11.007 1.00 94.56 84 VAL A CA 1
ATOM 649 C C . VAL A 1 84 ? -10.196 9.820 12.442 1.00 94.56 84 VAL A C 1
ATOM 651 O O . VAL A 1 84 ? -10.571 8.871 13.130 1.00 94.56 84 VAL A O 1
ATOM 654 N N . VAL A 1 85 ? -10.217 11.080 12.891 1.00 95.62 85 VAL A N 1
ATOM 655 C CA . VAL A 1 85 ? -10.659 11.446 14.247 1.00 95.62 85 VAL A CA 1
ATOM 656 C C . VAL A 1 85 ? -12.123 11.064 14.464 1.00 95.62 85 VAL A C 1
ATOM 658 O O . VAL A 1 85 ? -12.435 10.405 15.453 1.00 95.62 85 VAL A O 1
ATOM 661 N N . GLN A 1 86 ? -13.009 11.407 13.525 1.00 93.94 86 GLN A N 1
ATOM 662 C CA . GLN A 1 86 ? -14.433 11.067 13.614 1.00 93.94 86 GLN A CA 1
ATOM 663 C C . GLN A 1 86 ? -14.666 9.552 13.636 1.00 93.94 86 GLN A C 1
ATOM 665 O O . GLN A 1 86 ? -15.386 9.060 14.503 1.00 93.94 86 GLN A O 1
ATOM 670 N N . ALA A 1 87 ? -14.021 8.804 12.735 1.00 92.50 87 ALA A N 1
ATOM 671 C CA . ALA A 1 87 ? -14.119 7.347 12.702 1.00 92.50 87 ALA A CA 1
ATOM 672 C C . ALA A 1 87 ? -13.632 6.729 14.022 1.00 92.50 87 ALA A C 1
ATOM 674 O O . ALA A 1 87 ? -14.278 5.834 14.564 1.00 92.50 87 ALA A O 1
ATOM 675 N N . THR A 1 88 ? -12.534 7.251 14.575 1.00 94.88 88 THR A N 1
ATOM 676 C CA . THR A 1 88 ? -11.976 6.789 15.851 1.00 94.88 88 THR A CA 1
ATOM 677 C C . THR A 1 88 ? -12.949 7.026 17.004 1.00 94.88 88 THR A C 1
ATOM 679 O O . THR A 1 88 ? -13.274 6.077 17.715 1.00 94.88 88 THR A O 1
ATOM 682 N N . HIS A 1 89 ? -13.463 8.251 17.164 1.00 95.69 89 HIS A N 1
ATOM 683 C CA . HIS A 1 89 ? -14.443 8.564 18.210 1.00 95.69 89 HIS A CA 1
ATOM 684 C C . HIS A 1 89 ? -15.693 7.697 18.087 1.00 95.69 89 HIS A C 1
ATOM 686 O O . HIS A 1 89 ? -16.059 7.031 19.048 1.00 95.69 89 HIS A O 1
ATOM 692 N N . ALA A 1 90 ? -16.271 7.587 16.889 1.00 93.00 90 ALA A N 1
ATOM 693 C CA . ALA A 1 90 ? -17.464 6.777 16.671 1.00 93.00 90 ALA A CA 1
ATOM 694 C C . ALA A 1 90 ? -17.261 5.297 17.044 1.00 93.00 90 ALA A C 1
ATOM 696 O O . ALA A 1 90 ? -18.175 4.665 17.575 1.00 93.00 90 ALA A O 1
ATOM 697 N N . ARG A 1 91 ? -16.079 4.721 16.768 1.00 93.19 91 ARG A N 1
ATOM 698 C CA . ARG A 1 91 ? -15.771 3.344 17.182 1.00 93.19 91 ARG A CA 1
ATOM 699 C C . ARG A 1 91 ? -15.597 3.236 18.697 1.00 93.19 91 ARG A C 1
ATOM 701 O O . ARG A 1 91 ? -16.141 2.305 19.275 1.00 93.19 91 ARG A O 1
ATOM 708 N N . LEU A 1 92 ? -14.892 4.170 19.337 1.00 93.50 92 LEU A N 1
ATOM 709 C CA . LEU A 1 92 ? -14.674 4.147 20.789 1.00 93.50 92 LEU A CA 1
ATOM 710 C C . LEU A 1 92 ? -15.966 4.395 21.582 1.00 93.50 92 LEU A C 1
ATOM 712 O O . LEU A 1 92 ? -16.219 3.694 22.560 1.00 93.50 92 LEU A O 1
ATOM 716 N N . ASP A 1 93 ? -16.812 5.322 21.136 1.00 94.31 93 ASP A N 1
ATOM 717 C CA . ASP A 1 93 ? -18.103 5.619 21.763 1.00 94.31 93 ASP A CA 1
ATOM 718 C C . ASP A 1 93 ? -19.039 4.404 21.697 1.00 94.31 93 ASP A C 1
ATOM 720 O O . ASP A 1 93 ? -19.676 4.049 22.688 1.00 94.31 93 ASP A O 1
ATOM 724 N N . ALA A 1 94 ? -19.041 3.676 20.574 1.00 90.81 94 ALA A N 1
ATOM 725 C CA . ALA A 1 94 ? -19.809 2.437 20.422 1.00 90.81 94 ALA A CA 1
ATOM 726 C C . ALA A 1 94 ? -19.343 1.293 21.347 1.00 90.81 94 ALA A C 1
ATOM 728 O O . ALA A 1 94 ? -20.077 0.320 21.544 1.00 90.81 94 ALA A O 1
ATOM 729 N N . LEU A 1 95 ? -18.133 1.381 21.911 1.00 92.88 95 LEU A N 1
ATOM 730 C CA . LEU A 1 95 ? -17.638 0.416 22.892 1.00 92.88 95 LEU A CA 1
ATOM 731 C C . LEU A 1 95 ? -18.034 0.769 24.330 1.00 92.88 95 LEU A C 1
ATOM 733 O O . LEU A 1 95 ? -18.031 -0.128 25.168 1.00 92.88 95 LEU A O 1
ATOM 737 N N . GLN A 1 96 ? -18.412 2.018 24.631 1.00 90.56 96 GLN A N 1
ATOM 738 C CA . GLN A 1 96 ? -18.713 2.456 26.005 1.00 90.56 96 GLN A CA 1
ATOM 739 C C . GLN A 1 96 ? -19.875 1.682 26.641 1.00 90.56 96 GLN A C 1
ATOM 741 O O . GLN A 1 96 ? -19.896 1.479 27.852 1.00 90.56 96 GLN A O 1
ATOM 746 N N . SER A 1 97 ? -20.835 1.229 25.831 1.00 86.31 97 SER A N 1
ATOM 747 C CA . SER A 1 97 ? -21.991 0.456 26.295 1.00 86.31 97 SER A CA 1
ATOM 748 C C . SER A 1 97 ? -21.741 -1.054 26.355 1.00 86.31 97 SER A C 1
ATOM 750 O O . SER A 1 97 ? -22.646 -1.805 26.722 1.00 86.3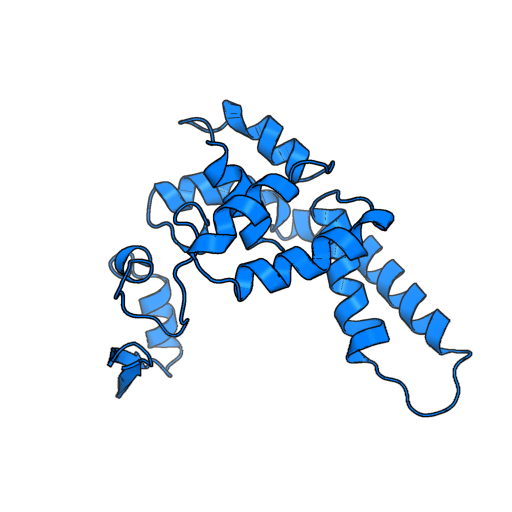1 97 SER A O 1
ATOM 752 N N . ARG A 1 98 ? -20.561 -1.530 25.938 1.00 89.69 98 ARG A N 1
ATOM 753 C CA . ARG A 1 98 ? -20.235 -2.959 25.919 1.00 89.69 98 ARG A CA 1
ATOM 754 C C . ARG A 1 98 ? -19.597 -3.380 27.234 1.00 89.69 98 ARG A C 1
ATOM 756 O O . ARG A 1 98 ? -18.743 -2.690 27.780 1.00 89.69 98 ARG A O 1
ATOM 763 N N . THR A 1 99 ? -19.981 -4.556 27.712 1.00 88.56 99 THR A N 1
ATOM 764 C CA . THR A 1 99 ? -19.386 -5.194 28.887 1.00 88.56 99 THR A CA 1
ATOM 765 C C . THR A 1 99 ? -18.713 -6.506 28.485 1.00 88.56 99 THR A C 1
ATOM 767 O O . THR A 1 99 ? -19.143 -7.177 27.548 1.00 88.56 99 THR A O 1
ATOM 770 N N . GLY A 1 100 ? -17.638 -6.869 29.188 1.00 90.12 100 GLY A N 1
ATOM 771 C CA . GLY A 1 100 ? -16.850 -8.071 28.901 1.00 90.12 100 GLY A CA 1
ATOM 772 C C . GLY A 1 100 ? -15.729 -7.862 27.870 1.00 90.12 100 GLY A C 1
ATOM 773 O O . GLY A 1 100 ? -15.432 -6.726 27.502 1.00 90.12 100 GLY A O 1
ATOM 774 N N . PRO A 1 101 ? -15.053 -8.946 27.444 1.00 93.00 101 PRO A N 1
ATOM 775 C CA . PRO A 1 101 ? -13.956 -8.882 26.480 1.00 93.00 101 PRO A CA 1
ATOM 776 C C . PRO A 1 101 ? -14.383 -8.281 25.134 1.00 93.00 101 PRO A C 1
ATOM 778 O O . PRO A 1 101 ? -15.460 -8.580 24.621 1.00 93.00 101 PRO A O 1
ATOM 781 N N . ILE A 1 102 ? -13.513 -7.458 24.547 1.00 92.56 102 ILE A N 1
ATOM 782 C CA . ILE A 1 102 ? -13.757 -6.757 23.281 1.00 92.56 102 ILE A CA 1
ATOM 783 C C . ILE A 1 102 ? -12.658 -7.132 22.285 1.00 92.56 102 ILE A C 1
ATOM 785 O O . ILE A 1 102 ? -11.474 -7.009 22.595 1.00 92.56 102 ILE A O 1
ATOM 789 N N . ASP A 1 103 ? -13.050 -7.530 21.073 1.00 91.56 103 ASP A N 1
ATOM 790 C CA . ASP A 1 103 ? -12.136 -7.634 19.934 1.00 91.56 103 ASP A CA 1
ATOM 791 C C . ASP A 1 103 ? -11.856 -6.239 19.357 1.00 91.56 103 ASP A C 1
ATOM 793 O O . ASP A 1 103 ? -12.619 -5.700 18.554 1.00 91.56 103 ASP A O 1
ATOM 797 N N . LEU A 1 104 ? -10.760 -5.629 19.805 1.00 92.31 104 LEU A N 1
ATOM 798 C CA . LEU A 1 104 ? -10.358 -4.298 19.357 1.00 92.31 104 LEU A CA 1
ATOM 799 C C . LEU A 1 104 ? -9.918 -4.286 17.884 1.00 92.31 104 LEU A C 1
ATOM 801 O O . LEU A 1 104 ? -10.074 -3.263 17.213 1.00 92.31 104 LEU A O 1
ATOM 805 N N . LEU A 1 105 ? -9.386 -5.402 17.374 1.00 90.62 105 LEU A N 1
ATOM 806 C CA . LEU A 1 105 ? -8.904 -5.488 16.000 1.00 90.62 105 LEU A CA 1
ATOM 807 C C . LEU A 1 105 ? -10.076 -5.344 15.028 1.00 90.62 105 LEU A C 1
ATOM 809 O O . LEU A 1 105 ? -10.116 -4.372 14.269 1.00 90.62 105 LEU A O 1
ATOM 813 N N . GLY A 1 106 ? -11.063 -6.238 15.120 1.00 85.75 106 GLY A N 1
ATOM 814 C CA . GLY A 1 106 ? -12.215 -6.232 14.220 1.00 85.75 106 GLY A CA 1
ATOM 815 C C . GLY A 1 106 ? -13.134 -5.023 14.419 1.00 85.75 106 GLY A C 1
ATOM 816 O O . GLY A 1 106 ? -13.648 -4.451 13.454 1.00 85.75 106 GLY A O 1
ATOM 817 N N . LEU A 1 107 ? -13.333 -4.581 15.668 1.00 87.50 107 LEU A N 1
ATOM 818 C CA . LEU A 1 107 ? -14.301 -3.517 15.967 1.00 87.50 107 LEU A CA 1
ATOM 819 C C . LEU A 1 107 ? -13.747 -2.103 15.765 1.00 87.50 107 LEU A C 1
ATOM 821 O O . LEU A 1 107 ? -14.522 -1.182 15.487 1.00 87.50 107 LEU A O 1
ATOM 825 N N . VAL A 1 108 ? -12.432 -1.913 15.896 1.00 90.06 108 VAL A N 1
ATOM 826 C CA . VAL A 1 108 ? -11.810 -0.582 15.871 1.00 90.06 108 VAL A CA 1
ATOM 827 C C . VAL A 1 108 ? -10.736 -0.501 14.798 1.00 90.06 108 VAL A C 1
ATOM 829 O O . VAL A 1 108 ? -10.901 0.247 13.832 1.00 90.06 108 VAL A O 1
ATOM 832 N N . LEU A 1 109 ? -9.658 -1.272 14.948 1.00 90.75 109 LEU A N 1
ATOM 833 C CA . LEU A 1 109 ? -8.431 -1.075 14.174 1.00 90.75 109 LEU A CA 1
ATOM 834 C C . LEU A 1 109 ? -8.609 -1.365 12.687 1.00 90.75 109 LEU A C 1
ATOM 836 O O . LEU A 1 109 ? -8.049 -0.652 11.870 1.00 90.75 109 LEU A O 1
ATOM 840 N N . GLU A 1 110 ? -9.411 -2.360 12.328 1.00 86.44 110 GLU A N 1
ATOM 841 C CA . GLU A 1 110 ? -9.715 -2.663 10.931 1.00 86.44 110 GLU A CA 1
ATOM 842 C C . GLU A 1 110 ? -10.807 -1.764 10.344 1.00 86.44 110 GLU A C 1
ATOM 844 O O . GLU A 1 110 ? -10.895 -1.570 9.129 1.00 86.44 110 GLU A O 1
ATOM 849 N N . SER A 1 111 ? -11.695 -1.252 11.195 1.00 85.00 111 SER A N 1
ATOM 850 C CA . SER A 1 111 ? -12.862 -0.485 10.762 1.00 85.00 111 SER A CA 1
ATOM 851 C C . SER A 1 111 ? -12.485 0.940 10.359 1.00 85.00 111 SER A C 1
ATOM 853 O O . SER A 1 111 ? -13.066 1.479 9.415 1.00 85.00 111 SER A O 1
ATOM 855 N N . ILE A 1 112 ? -11.515 1.534 11.066 1.00 90.50 112 ILE A N 1
ATOM 856 C CA . ILE A 1 112 ? -11.072 2.916 10.848 1.00 90.50 112 ILE A CA 1
ATOM 857 C C . ILE A 1 112 ? -10.373 3.084 9.486 1.00 90.50 112 ILE A C 1
ATOM 859 O O . ILE A 1 112 ? -10.855 3.915 8.716 1.00 90.50 112 ILE A O 1
ATOM 863 N N . PRO A 1 113 ? -9.314 2.321 9.129 1.00 86.94 113 PRO A N 1
ATOM 864 C CA . PRO A 1 113 ? -8.645 2.453 7.835 1.00 86.94 113 PRO A CA 1
ATOM 865 C C . PRO A 1 113 ? -9.617 2.230 6.687 1.00 86.94 113 PRO A C 1
ATOM 867 O O . PRO A 1 113 ? -9.741 3.085 5.828 1.00 86.94 113 PRO A O 1
ATOM 870 N N . SER A 1 114 ? -10.447 1.187 6.765 1.00 83.56 114 SER A N 1
ATOM 871 C CA . SER A 1 114 ? -11.424 0.884 5.719 1.00 83.56 114 SER A CA 1
ATOM 872 C C . SER A 1 114 ? -12.430 2.022 5.469 1.00 83.56 114 SER A C 1
ATOM 874 O O . SER A 1 114 ? -12.811 2.267 4.327 1.00 83.56 114 SER A O 1
ATOM 876 N N . GLU A 1 115 ? -12.862 2.747 6.509 1.00 86.88 115 GLU A N 1
ATOM 877 C CA . GLU A 1 115 ? -13.703 3.944 6.342 1.00 86.88 115 GLU A CA 1
ATOM 878 C C . GLU A 1 115 ? -12.921 5.127 5.742 1.00 86.88 115 GLU A C 1
ATOM 880 O O . GLU A 1 115 ? -13.454 5.873 4.916 1.00 86.88 115 GLU A O 1
ATOM 885 N N . VAL A 1 116 ? -11.665 5.304 6.148 1.00 88.50 116 VAL A N 1
ATOM 886 C CA . VAL A 1 116 ? -10.784 6.363 5.639 1.00 88.50 116 VAL A CA 1
ATOM 887 C C . VAL A 1 116 ? -10.430 6.121 4.170 1.00 88.50 116 VAL A C 1
ATOM 889 O O . VAL A 1 116 ? -10.483 7.067 3.388 1.00 88.50 116 VAL A O 1
ATOM 892 N N . ASP A 1 117 ? -10.176 4.874 3.777 1.00 81.88 117 ASP A N 1
ATOM 893 C CA . ASP A 1 117 ? -9.878 4.470 2.403 1.00 81.88 117 ASP A CA 1
ATOM 894 C C . ASP A 1 117 ? -11.090 4.683 1.503 1.00 81.88 117 ASP A C 1
ATOM 896 O O . ASP A 1 117 ? -10.958 5.275 0.435 1.00 81.88 117 ASP A O 1
ATOM 900 N N . CYS A 1 118 ? -12.297 4.329 1.966 1.00 82.19 118 CYS A N 1
ATOM 901 C CA . CYS A 1 118 ? -13.525 4.646 1.235 1.00 82.19 118 CYS A CA 1
ATOM 902 C C . CYS A 1 118 ? -13.635 6.153 0.958 1.00 82.19 118 CYS A C 1
ATOM 904 O O . CYS A 1 118 ? -13.940 6.556 -0.160 1.00 82.19 118 CYS A O 1
ATOM 906 N N . ARG A 1 119 ? -13.313 7.008 1.938 1.00 82.69 119 ARG A N 1
ATOM 907 C CA . ARG A 1 119 ? -13.325 8.470 1.750 1.00 82.69 119 ARG A CA 1
ATOM 908 C C . ARG A 1 119 ? -12.220 8.960 0.820 1.00 82.69 119 ARG A C 1
ATOM 910 O O . ARG A 1 119 ? -12.487 9.836 0.001 1.00 82.69 119 ARG A O 1
ATOM 917 N N . LEU A 1 120 ? -11.006 8.423 0.949 1.00 82.38 120 LEU A N 1
ATOM 918 C CA . LEU A 1 120 ? -9.882 8.751 0.073 1.00 82.38 120 LEU A CA 1
ATOM 919 C C . LEU A 1 120 ? -10.221 8.403 -1.379 1.00 82.38 120 LEU A C 1
ATOM 921 O O . LEU A 1 120 ? -9.984 9.206 -2.279 1.00 82.38 120 LEU A O 1
ATOM 925 N N . LEU A 1 121 ? -10.818 7.231 -1.585 1.00 77.69 121 LEU A N 1
ATOM 926 C CA . LEU A 1 121 ? -11.177 6.700 -2.892 1.00 77.69 121 LEU A CA 1
ATOM 927 C C . LEU A 1 121 ? -12.467 7.289 -3.451 1.00 77.69 121 LEU A C 1
ATOM 929 O O . LEU A 1 121 ? -12.613 7.294 -4.665 1.00 77.69 121 LEU A O 1
ATOM 933 N N . GLY A 1 122 ? -13.326 7.834 -2.583 1.00 76.50 122 GLY A N 1
ATOM 934 C CA . GLY A 1 122 ? -14.690 8.309 -2.850 1.00 76.50 122 GLY A CA 1
ATOM 935 C C . GLY A 1 122 ? -15.730 7.210 -3.029 1.00 76.50 122 GLY A C 1
ATOM 936 O O . GLY A 1 122 ? -16.797 7.446 -3.590 1.00 76.50 122 GLY A O 1
ATOM 937 N N . ILE A 1 123 ? -15.439 6.027 -2.502 1.00 79.25 123 ILE A N 1
ATOM 938 C CA . ILE A 1 123 ? -16.400 4.942 -2.366 1.00 79.25 123 ILE A CA 1
ATOM 939 C C . ILE A 1 123 ? -17.416 5.339 -1.279 1.00 79.25 123 ILE A C 1
ATOM 941 O O . ILE A 1 123 ? -17.010 5.675 -0.156 1.00 79.25 123 ILE A O 1
ATOM 945 N N . PRO A 1 124 ? -18.733 5.311 -1.557 1.00 80.88 124 PRO A N 1
ATOM 946 C CA . PRO A 1 124 ? -19.745 5.516 -0.530 1.00 80.88 124 PRO A CA 1
ATOM 947 C C . PRO A 1 124 ? -19.565 4.518 0.617 1.00 80.88 124 PRO A C 1
ATOM 949 O O . PRO A 1 124 ? -19.392 3.322 0.401 1.00 80.88 124 PRO A O 1
ATOM 952 N N . LEU A 1 125 ? -19.649 4.982 1.867 1.00 79.38 125 LEU A N 1
ATOM 953 C CA . LEU A 1 125 ? -19.415 4.115 3.030 1.00 79.38 125 LEU A CA 1
ATOM 954 C C . LEU A 1 125 ? -20.387 2.919 3.097 1.00 79.38 125 LEU A C 1
ATOM 956 O O . LEU A 1 125 ? -20.041 1.881 3.658 1.00 79.38 125 LEU A O 1
ATOM 960 N N . ALA A 1 126 ? -21.582 3.057 2.512 1.00 80.06 126 ALA A N 1
ATOM 961 C CA . ALA A 1 126 ? -22.563 1.980 2.386 1.00 80.06 126 ALA A CA 1
ATOM 962 C C . ALA A 1 126 ? -22.051 0.804 1.533 1.00 80.06 126 ALA A C 1
ATOM 964 O O . ALA A 1 126 ? -22.391 -0.341 1.820 1.00 80.06 126 ALA A O 1
ATOM 965 N N . ASP A 1 127 ? -21.169 1.070 0.568 1.00 77.06 127 ASP A N 1
ATOM 966 C CA . ASP A 1 127 ? -20.621 0.064 -0.346 1.00 77.06 127 ASP A CA 1
ATOM 967 C C . ASP A 1 127 ? -19.346 -0.594 0.206 1.00 77.06 127 ASP A C 1
ATOM 969 O O . ASP A 1 127 ? -18.794 -1.519 -0.390 1.00 77.06 127 ASP A O 1
ATOM 973 N N . ARG A 1 128 ? -18.871 -0.166 1.384 1.00 76.31 128 ARG A N 1
ATOM 974 C CA . ARG A 1 128 ? -17.653 -0.692 2.020 1.00 76.31 128 ARG A CA 1
ATOM 975 C C . ARG A 1 128 ? -17.661 -2.216 2.149 1.00 76.31 128 ARG A C 1
ATOM 977 O O . ARG A 1 128 ? -16.626 -2.844 1.949 1.00 76.31 128 ARG A O 1
ATOM 984 N N . SER A 1 129 ? -18.797 -2.816 2.511 1.00 75.00 129 SER A N 1
ATOM 985 C CA . SER A 1 129 ? -18.920 -4.274 2.672 1.00 75.00 129 SER A CA 1
ATOM 986 C C . SER A 1 129 ? -18.813 -5.036 1.353 1.00 75.00 129 SER A C 1
ATOM 988 O O . SER A 1 129 ? -18.449 -6.207 1.379 1.00 75.00 129 SER A O 1
ATOM 990 N N . TYR A 1 130 ? -19.108 -4.384 0.229 1.00 70.81 130 TYR A N 1
ATOM 991 C CA . TYR A 1 130 ? -18.936 -4.946 -1.104 1.00 70.81 130 TYR A CA 1
ATOM 992 C C . TYR A 1 130 ? -17.476 -4.850 -1.560 1.00 70.81 130 TYR A C 1
ATOM 994 O O . TYR A 1 130 ? -16.901 -5.847 -1.984 1.00 70.81 130 TYR A O 1
ATOM 1002 N N . TYR A 1 131 ? -16.845 -3.681 -1.406 1.00 67.19 131 TYR A N 1
ATOM 1003 C CA . TYR A 1 131 ? -15.479 -3.464 -1.895 1.00 67.19 131 TYR A CA 1
ATOM 1004 C C . TYR A 1 131 ? -14.402 -4.123 -1.029 1.00 67.19 131 TYR A C 1
ATOM 1006 O O . TYR A 1 131 ? -13.449 -4.678 -1.565 1.00 67.19 131 TYR A O 1
ATOM 1014 N N . ARG A 1 132 ? -14.543 -4.106 0.302 1.00 70.50 132 ARG A N 1
ATOM 1015 C CA . ARG A 1 132 ? -13.503 -4.590 1.227 1.00 70.50 132 ARG A CA 1
ATOM 1016 C C . ARG A 1 132 ? -13.094 -6.059 1.001 1.00 70.50 132 ARG A C 1
ATOM 1018 O O . ARG A 1 132 ? -11.897 -6.331 1.003 1.00 70.50 132 ARG A O 1
ATOM 1025 N N . PRO A 1 133 ? -14.014 -7.021 0.804 1.00 67.69 133 PRO A N 1
ATOM 1026 C CA . PRO A 1 133 ? -13.623 -8.398 0.510 1.00 67.69 133 PRO A CA 1
ATOM 1027 C C . PRO A 1 133 ? -12.894 -8.539 -0.828 1.00 67.69 133 PRO A C 1
ATOM 1029 O O . PRO A 1 133 ? -12.026 -9.400 -0.949 1.00 67.69 133 PRO A O 1
ATOM 1032 N N . LEU A 1 134 ? -13.220 -7.703 -1.820 1.00 65.06 134 LEU A N 1
ATOM 1033 C CA . LEU A 1 134 ? -12.595 -7.755 -3.142 1.00 65.06 134 LEU A CA 1
ATOM 1034 C C . LEU A 1 134 ? -11.115 -7.368 -3.079 1.00 65.06 134 LEU A C 1
ATOM 1036 O O . LEU A 1 134 ? -10.310 -7.979 -3.773 1.00 65.06 134 LEU A O 1
ATOM 1040 N N . THR A 1 135 ? -10.736 -6.430 -2.207 1.00 63.34 135 THR A N 1
ATOM 1041 C CA . THR A 1 135 ? -9.330 -6.013 -2.042 1.00 63.34 135 THR A CA 1
ATOM 1042 C C . THR A 1 135 ? -8.473 -7.151 -1.500 1.00 63.34 135 THR A C 1
ATOM 1044 O O . THR A 1 135 ? -7.461 -7.518 -2.095 1.00 63.34 135 THR A O 1
ATOM 1047 N N . HIS A 1 136 ? -8.956 -7.812 -0.445 1.00 65.25 136 HIS A N 1
ATOM 1048 C CA . HIS A 1 136 ? -8.313 -8.998 0.108 1.00 65.25 136 HIS A CA 1
ATOM 1049 C C . HIS A 1 136 ? -8.294 -10.145 -0.906 1.00 65.25 136 HIS A C 1
ATOM 1051 O O . HIS A 1 136 ? -7.268 -10.795 -1.069 1.00 65.25 136 HIS A O 1
ATOM 1057 N N . THR A 1 137 ? -9.405 -10.369 -1.618 1.00 62.00 137 THR A N 1
ATOM 1058 C CA . THR A 1 137 ? -9.516 -11.433 -2.626 1.00 62.00 137 THR A CA 1
ATOM 1059 C C . THR A 1 137 ? -8.492 -11.238 -3.733 1.00 62.00 137 THR A C 1
ATOM 1061 O O . THR A 1 137 ? -7.788 -12.184 -4.042 1.00 62.00 137 THR A O 1
ATOM 1064 N N . VAL A 1 138 ? -8.318 -10.028 -4.269 1.00 60.78 138 VAL A N 1
ATOM 1065 C CA . VAL A 1 138 ? -7.314 -9.775 -5.316 1.00 60.78 138 VAL A CA 1
ATOM 1066 C C . VAL A 1 138 ? -5.884 -10.038 -4.827 1.00 60.78 138 VAL A C 1
ATOM 1068 O O . VAL A 1 138 ? -5.058 -10.517 -5.598 1.00 60.78 138 VAL A O 1
ATOM 1071 N N . GLN A 1 139 ? -5.583 -9.785 -3.551 1.00 58.62 139 GLN A N 1
ATOM 1072 C CA . GLN A 1 139 ? -4.252 -10.043 -2.986 1.00 58.62 139 GLN A CA 1
ATOM 1073 C C . GLN A 1 139 ? -3.926 -11.540 -2.837 1.00 58.62 139 GLN A C 1
ATOM 1075 O O . GLN A 1 139 ? -2.748 -11.892 -2.744 1.00 58.62 139 GLN A O 1
ATOM 1080 N N . ILE A 1 140 ? -4.940 -12.413 -2.812 1.00 61.56 140 ILE A N 1
ATOM 1081 C CA . ILE A 1 140 ? -4.782 -13.865 -2.608 1.00 61.56 140 ILE A CA 1
ATOM 1082 C C . ILE A 1 140 ? -5.359 -14.725 -3.743 1.00 61.56 140 ILE A C 1
ATOM 1084 O O . ILE A 1 140 ? -5.285 -15.950 -3.661 1.00 61.56 140 ILE A O 1
ATOM 1088 N N . ALA A 1 141 ? -5.972 -14.105 -4.753 1.00 55.50 141 ALA A N 1
ATOM 1089 C CA . ALA A 1 141 ? -6.640 -14.786 -5.855 1.00 55.50 141 ALA A CA 1
ATOM 1090 C C . ALA A 1 141 ? -5.638 -15.542 -6.729 1.00 55.50 141 ALA A C 1
ATOM 1092 O O . ALA A 1 141 ? -4.460 -15.181 -6.827 1.00 55.50 141 ALA A O 1
ATOM 1093 N N . ASP A 1 142 ? -6.136 -16.579 -7.401 1.00 58.06 142 ASP A N 1
ATOM 1094 C CA . ASP A 1 142 ? -5.412 -17.183 -8.510 1.00 58.06 142 ASP A CA 1
ATOM 1095 C C . ASP A 1 142 ? -5.208 -16.118 -9.606 1.00 58.06 142 ASP A C 1
ATOM 1097 O O . ASP A 1 142 ? -6.139 -15.354 -9.891 1.00 58.06 142 ASP A O 1
ATOM 1101 N N . PRO A 1 143 ? -4.018 -16.027 -10.229 1.00 54.56 143 PRO A N 1
ATOM 1102 C CA . PRO A 1 143 ? -3.766 -15.034 -11.272 1.00 54.56 143 PRO A CA 1
ATOM 1103 C C . PRO A 1 143 ? -4.764 -15.092 -12.445 1.00 54.56 143 PRO A C 1
ATOM 1105 O O . PRO A 1 143 ? -4.958 -14.076 -13.115 1.00 54.56 143 PRO A O 1
ATOM 1108 N N . HIS A 1 144 ? -5.431 -16.229 -12.675 1.00 58.72 144 HIS A N 1
ATOM 1109 C CA . HIS A 1 144 ? -6.451 -16.379 -13.718 1.00 58.72 144 HIS A CA 1
ATOM 1110 C C . HIS A 1 144 ? -7.814 -15.769 -13.350 1.00 58.72 144 HIS A C 1
ATOM 1112 O O . HIS A 1 144 ? -8.585 -15.441 -14.251 1.00 58.72 144 HIS A O 1
ATOM 1118 N N . ASP A 1 145 ? -8.092 -15.557 -12.060 1.00 57.47 145 ASP A N 1
ATOM 1119 C CA . ASP A 1 145 ? -9.369 -15.020 -11.564 1.00 57.47 145 ASP A CA 1
ATOM 1120 C C . ASP A 1 145 ? -9.347 -13.489 -11.405 1.00 57.47 145 ASP A C 1
ATOM 1122 O O . ASP A 1 145 ? -10.389 -12.839 -11.271 1.00 57.47 145 ASP A O 1
ATOM 1126 N N . VAL A 1 146 ? -8.153 -12.885 -11.441 1.00 53.00 146 VAL A N 1
ATOM 1127 C CA . VAL A 1 146 ? -7.965 -11.435 -11.290 1.00 53.00 146 VAL A CA 1
ATOM 1128 C C . VAL A 1 146 ? -8.758 -10.637 -12.337 1.00 53.00 146 VAL A C 1
ATOM 1130 O O . VAL A 1 146 ? -9.485 -9.740 -11.913 1.00 53.00 146 VAL A O 1
ATOM 1133 N N . PRO A 1 147 ? -8.726 -10.943 -13.655 1.00 55.50 147 PRO A N 1
ATOM 1134 C CA . PRO A 1 147 ? -9.391 -10.129 -14.682 1.00 55.50 147 PRO A CA 1
ATOM 1135 C C . PRO A 1 147 ? -10.903 -9.925 -14.484 1.00 55.50 147 PRO A C 1
ATOM 1137 O O . PRO A 1 147 ? -11.432 -8.865 -14.825 1.00 55.50 147 PRO A O 1
ATOM 1140 N N . ASP A 1 148 ? -11.612 -10.905 -13.919 1.00 57.25 148 ASP A N 1
ATOM 1141 C CA . ASP A 1 148 ? -13.049 -10.792 -13.633 1.00 57.25 148 ASP A CA 1
ATOM 1142 C C . ASP A 1 148 ? -13.343 -9.935 -12.399 1.00 57.25 148 ASP A C 1
ATOM 1144 O O . ASP A 1 148 ? -14.319 -9.175 -12.391 1.00 57.25 148 ASP A O 1
ATOM 1148 N N . LEU A 1 149 ? -12.469 -9.987 -11.389 1.00 54.34 149 LEU A N 1
ATOM 1149 C CA . LEU A 1 149 ? -12.532 -9.106 -10.221 1.00 54.34 149 LEU A CA 1
ATOM 1150 C C . LEU A 1 149 ? -12.322 -7.638 -10.627 1.00 54.34 149 LEU A C 1
ATOM 1152 O O . LEU A 1 149 ? -12.995 -6.755 -10.096 1.00 54.34 149 LEU A O 1
ATOM 1156 N N . LEU A 1 150 ? -11.471 -7.370 -11.627 1.00 53.06 150 LEU A N 1
ATOM 1157 C CA . LEU A 1 150 ? -11.191 -6.016 -12.131 1.00 53.06 150 LEU A CA 1
ATOM 1158 C C . LEU A 1 150 ? -12.423 -5.308 -12.707 1.00 53.06 150 LEU A C 1
ATOM 1160 O O . LEU A 1 150 ? -12.593 -4.101 -12.526 1.00 53.06 150 LEU A O 1
ATOM 1164 N N . ARG A 1 151 ? -13.311 -6.048 -13.382 1.00 57.84 151 ARG A N 1
ATOM 1165 C CA . ARG A 1 151 ? -14.533 -5.484 -13.980 1.00 57.84 151 ARG A CA 1
ATOM 1166 C C . ARG A 1 151 ? -15.543 -5.002 -12.935 1.00 57.84 151 ARG A C 1
ATOM 1168 O O . ARG A 1 151 ? -16.349 -4.125 -13.229 1.00 57.84 151 ARG A O 1
ATOM 1175 N N . GLN A 1 152 ? -15.485 -5.530 -11.715 1.00 56.38 152 GLN A N 1
ATOM 1176 C CA . GLN A 1 152 ? -16.453 -5.245 -10.651 1.00 56.38 152 GLN A CA 1
ATOM 1177 C C . GLN A 1 152 ? -16.175 -3.936 -9.888 1.00 56.38 152 GLN A C 1
ATOM 1179 O O . GLN A 1 152 ? -17.018 -3.506 -9.101 1.00 56.38 152 GLN A O 1
ATOM 1184 N N . PHE A 1 153 ? -15.029 -3.284 -10.129 1.00 54.62 153 PHE A N 1
ATOM 1185 C CA . PHE A 1 153 ? -14.571 -2.103 -9.383 1.00 54.62 153 PHE A CA 1
ATOM 1186 C C . PHE A 1 153 ? -15.065 -0.733 -9.908 1.00 54.62 153 PHE A C 1
ATOM 1188 O O . PHE A 1 153 ? -14.794 0.294 -9.290 1.00 54.62 153 PHE A O 1
ATOM 1195 N N . TRP A 1 154 ? -15.795 -0.676 -11.028 1.00 49.94 154 TRP A N 1
ATOM 1196 C CA . TRP A 1 154 ? -15.987 0.549 -11.832 1.00 49.94 154 TRP A CA 1
ATOM 1197 C C . TRP A 1 154 ? -17.113 1.519 -11.398 1.00 49.94 154 TRP A C 1
ATOM 1199 O O . TRP A 1 154 ? -17.485 2.398 -12.174 1.00 49.94 154 TRP A O 1
ATOM 1209 N N . ALA A 1 155 ? -17.667 1.415 -10.186 1.00 51.00 155 ALA A N 1
ATOM 1210 C CA . ALA A 1 155 ? -18.905 2.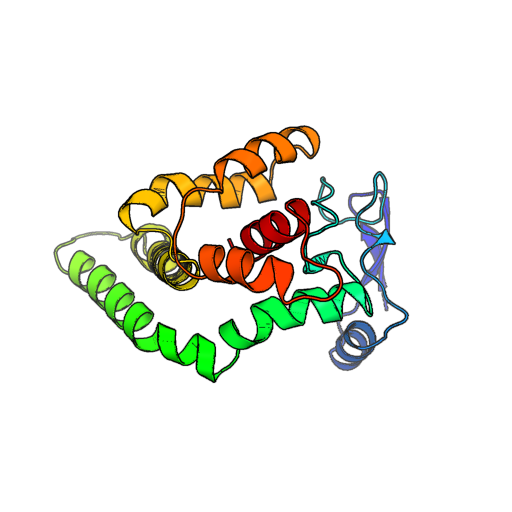123 -9.817 1.00 51.00 155 ALA A CA 1
ATOM 1211 C C . ALA A 1 155 ? -18.792 3.107 -8.630 1.00 51.00 155 ALA A C 1
ATOM 1213 O O . ALA A 1 155 ? -19.731 3.206 -7.843 1.00 51.00 155 ALA A O 1
ATOM 1214 N N . ALA A 1 156 ? -17.683 3.842 -8.467 1.00 50.12 156 ALA A N 1
ATOM 1215 C CA . ALA A 1 156 ? -17.522 4.776 -7.339 1.00 50.12 156 ALA A CA 1
ATOM 1216 C C . ALA A 1 156 ? -17.009 6.186 -7.720 1.00 50.12 156 ALA A C 1
ATOM 1218 O O . ALA A 1 156 ? -16.312 6.376 -8.716 1.00 50.12 156 ALA A O 1
ATOM 1219 N N . ASP A 1 157 ? -17.388 7.185 -6.911 1.00 51.50 157 ASP A N 1
ATOM 1220 C CA . ASP A 1 157 ? -16.994 8.602 -7.021 1.00 51.50 157 ASP A CA 1
ATOM 1221 C C . ASP A 1 157 ? -15.585 8.861 -6.420 1.00 51.50 157 ASP A C 1
ATOM 1223 O O . ASP A 1 157 ? -14.947 7.946 -5.928 1.00 51.50 157 ASP A O 1
ATOM 1227 N N . GLY A 1 158 ? -15.047 10.097 -6.463 1.00 59.62 158 GLY A N 1
ATOM 1228 C CA . GLY A 1 158 ? -13.801 10.524 -5.768 1.00 59.62 158 GLY A CA 1
ATOM 1229 C C . GLY A 1 158 ? -12.458 10.304 -6.480 1.00 59.62 158 GLY A C 1
ATOM 1230 O O . GLY A 1 158 ? -12.248 10.865 -7.555 1.00 59.62 158 GLY A O 1
ATOM 1231 N N . LEU A 1 159 ? -11.484 9.612 -5.862 1.00 56.94 159 LEU A N 1
ATOM 1232 C CA . LEU A 1 159 ? -10.167 9.357 -6.483 1.00 56.94 159 LEU A CA 1
ATOM 1233 C C . LEU A 1 159 ? -10.325 8.570 -7.786 1.00 56.94 159 LEU A C 1
ATOM 1235 O O . LEU A 1 159 ? -9.638 8.879 -8.751 1.00 56.94 159 LEU A O 1
ATOM 1239 N N . ILE A 1 160 ? -11.310 7.670 -7.850 1.00 63.81 160 ILE A N 1
ATOM 1240 C CA . ILE A 1 160 ? -11.714 6.976 -9.080 1.00 63.81 160 ILE A CA 1
ATOM 1241 C C . ILE A 1 160 ? -12.105 7.986 -10.165 1.00 63.81 160 ILE A C 1
ATOM 1243 O O . ILE A 1 160 ? -11.551 7.965 -11.262 1.00 63.81 160 ILE A O 1
ATOM 1247 N N . ARG A 1 161 ? -12.970 8.957 -9.843 1.00 63.84 161 ARG A N 1
ATOM 1248 C CA . ARG A 1 161 ? -13.342 10.036 -10.772 1.00 63.84 161 ARG A CA 1
ATOM 1249 C C . ARG A 1 161 ? -12.139 10.881 -11.192 1.00 63.84 161 ARG A C 1
ATOM 1251 O O . ARG A 1 161 ? -12.078 11.314 -12.338 1.00 63.84 161 ARG A O 1
ATOM 1258 N N . ARG A 1 162 ? -11.184 11.127 -10.291 1.00 61.34 162 ARG A N 1
ATOM 1259 C CA . ARG A 1 162 ? -9.951 11.854 -10.627 1.00 61.34 162 ARG A CA 1
ATOM 1260 C C . ARG A 1 162 ? -9.006 11.040 -11.498 1.00 61.34 162 ARG A C 1
ATOM 1262 O O . ARG A 1 162 ? -8.389 11.634 -12.367 1.00 61.34 162 ARG A O 1
ATOM 1269 N N . PHE A 1 163 ? -8.926 9.724 -11.330 1.00 65.38 163 PHE A N 1
ATOM 1270 C CA . PHE A 1 163 ? -8.173 8.858 -12.237 1.00 65.38 163 PHE A CA 1
ATOM 1271 C C . PHE A 1 163 ? -8.804 8.820 -13.626 1.00 65.38 163 PHE A C 1
ATOM 1273 O O . PHE A 1 163 ? -8.097 8.982 -14.615 1.00 65.38 163 PHE A O 1
ATOM 1280 N N . VAL A 1 164 ? -10.134 8.726 -13.699 1.00 66.69 164 VAL A N 1
ATOM 1281 C CA . VAL A 1 164 ? -10.873 8.837 -14.963 1.00 66.69 164 VAL A CA 1
ATOM 1282 C C . VAL A 1 164 ? -10.679 10.217 -15.603 1.00 66.69 164 VAL A C 1
ATOM 1284 O O . VAL A 1 164 ? -10.451 10.296 -16.803 1.00 66.69 164 VAL A O 1
ATOM 1287 N N . ALA A 1 165 ? -10.704 11.305 -14.827 1.00 69.38 165 ALA A N 1
ATOM 1288 C CA . ALA A 1 165 ? -10.464 12.656 -15.345 1.00 69.38 165 ALA A CA 1
ATOM 1289 C C . ALA A 1 165 ? -9.005 12.877 -15.788 1.00 69.38 165 ALA A C 1
ATOM 1291 O O . ALA A 1 165 ? -8.762 13.506 -16.811 1.00 69.38 165 ALA A O 1
ATOM 1292 N N . ALA A 1 166 ? -8.036 12.321 -15.055 1.00 65.50 166 ALA A N 1
ATOM 1293 C CA . ALA A 1 166 ? -6.610 12.414 -15.367 1.00 65.50 166 ALA A CA 1
ATOM 1294 C C . ALA A 1 166 ? -6.183 11.502 -16.529 1.00 65.50 166 ALA A C 1
ATOM 1296 O O . ALA A 1 166 ? -5.039 11.593 -16.983 1.00 65.50 166 ALA A O 1
ATOM 1297 N N . ARG A 1 167 ? -7.084 10.632 -17.011 1.00 76.56 167 ARG A N 1
ATOM 1298 C CA . ARG A 1 167 ? -6.843 9.695 -18.110 1.00 76.56 167 ARG A CA 1
ATOM 1299 C C . ARG A 1 167 ? -6.243 10.391 -19.321 1.00 76.56 167 ARG A C 1
ATOM 1301 O O . ARG A 1 167 ? -5.188 9.972 -19.784 1.00 76.56 167 ARG A O 1
ATOM 1308 N N . ASP A 1 168 ? -6.879 11.469 -19.770 1.00 75.94 168 ASP A N 1
ATOM 1309 C CA . ASP A 1 168 ? -6.481 12.197 -20.977 1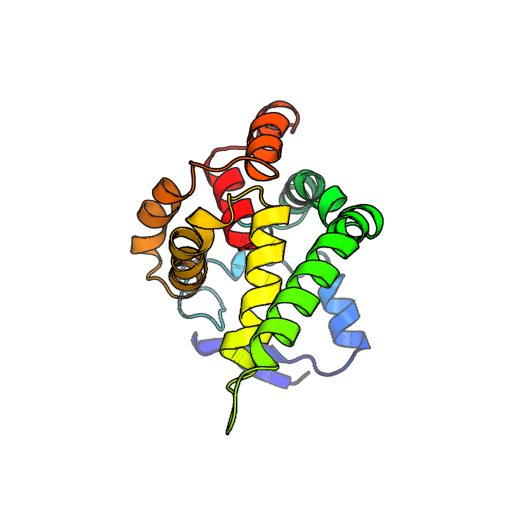.00 75.94 168 ASP A CA 1
ATOM 1310 C C . ASP A 1 168 ? -5.425 13.287 -20.692 1.00 75.94 168 ASP A C 1
ATOM 1312 O O . ASP A 1 168 ? -4.799 13.810 -21.613 1.00 75.94 168 ASP A O 1
ATOM 1316 N N . GLU A 1 169 ? -5.184 13.613 -19.416 1.00 76.94 169 GLU A N 1
ATOM 1317 C CA . GLU A 1 169 ? -4.184 14.602 -18.981 1.00 76.94 169 GLU A CA 1
ATOM 1318 C C . GLU A 1 169 ? -2.768 14.006 -18.854 1.00 76.94 169 GLU A C 1
ATOM 1320 O O . GLU A 1 169 ? -1.775 14.739 -18.809 1.00 76.94 169 GLU A O 1
ATOM 1325 N N . CYS A 1 170 ? -2.648 12.676 -18.796 1.00 67.94 170 CYS A N 1
ATOM 1326 C CA . CYS A 1 170 ? -1.370 11.972 -18.769 1.00 67.94 170 CYS A CA 1
ATOM 1327 C C . CYS A 1 170 ? -0.862 11.724 -20.203 1.00 67.94 170 CYS A C 1
ATOM 1329 O O . CYS A 1 170 ? -1.618 11.206 -21.012 1.00 67.94 170 CYS A O 1
ATOM 1331 N N . PRO A 1 171 ? 0.395 12.052 -20.563 1.00 73.06 171 PRO A N 1
ATOM 1332 C CA . PRO A 1 171 ? 0.977 11.633 -21.840 1.00 73.06 171 PRO A CA 1
ATOM 1333 C C . PRO A 1 171 ? 1.937 10.427 -21.676 1.00 73.06 171 PRO A C 1
ATOM 1335 O O . PRO A 1 171 ? 2.948 10.553 -20.973 1.00 73.06 171 PRO A O 1
ATOM 1338 N N . PRO A 1 172 ? 1.691 9.276 -22.345 1.00 81.12 172 PRO A N 1
ATOM 1339 C CA . PRO A 1 172 ? 0.459 8.928 -23.066 1.00 81.12 172 PRO A CA 1
ATOM 1340 C C . PRO A 1 172 ? -0.730 8.732 -22.103 1.00 81.12 172 PRO A C 1
ATOM 1342 O O . PRO A 1 172 ? -0.480 8.499 -20.909 1.00 81.12 172 PRO A O 1
ATOM 1345 N N . PRO A 1 173 ? -1.982 8.817 -22.609 1.00 80.94 173 PRO A N 1
ATOM 1346 C CA . PRO A 1 173 ? -3.183 8.641 -21.795 1.00 80.94 173 PRO A CA 1
ATOM 1347 C C . PRO A 1 173 ? -3.159 7.344 -20.991 1.00 80.94 173 PRO A C 1
ATOM 1349 O O . PRO A 1 173 ? -2.596 6.345 -21.446 1.00 80.94 173 PRO A O 1
ATOM 1352 N N . LEU A 1 174 ? -3.754 7.365 -19.796 1.00 78.38 174 LEU A N 1
ATOM 1353 C CA . LEU A 1 174 ? -3.903 6.151 -18.987 1.00 78.38 174 LEU A CA 1
ATOM 1354 C C . LEU A 1 174 ? -4.807 5.155 -19.721 1.00 78.38 174 LEU A C 1
ATOM 1356 O O . LEU A 1 174 ? -5.835 5.540 -20.281 1.00 78.38 174 LEU A O 1
ATOM 1360 N N . ILE A 1 175 ? -4.436 3.879 -19.694 1.00 78.75 175 ILE A N 1
ATOM 1361 C CA . ILE A 1 175 ? -5.301 2.794 -20.176 1.00 78.75 175 ILE A CA 1
ATOM 1362 C C . ILE A 1 175 ? -6.129 2.221 -19.022 1.00 78.75 175 ILE A C 1
ATOM 1364 O O . ILE A 1 175 ? -5.774 2.383 -17.854 1.00 78.75 175 ILE A O 1
ATOM 1368 N N . ASP A 1 176 ? -7.225 1.537 -19.345 1.00 71.12 176 ASP A N 1
ATOM 1369 C CA . ASP A 1 176 ? -8.156 0.998 -18.347 1.00 71.12 176 ASP A CA 1
ATOM 1370 C C . ASP A 1 176 ? -7.457 0.055 -17.348 1.00 71.12 176 ASP A C 1
ATOM 1372 O O . ASP A 1 176 ? -7.709 0.140 -16.145 1.00 71.12 176 ASP A O 1
ATOM 1376 N N . ASP A 1 177 ? -6.492 -0.744 -17.808 1.00 70.25 177 ASP A N 1
ATOM 1377 C CA . ASP A 1 177 ? -5.707 -1.641 -16.949 1.00 70.25 177 ASP A CA 1
ATOM 1378 C C . ASP A 1 177 ? -4.830 -0.879 -15.931 1.00 70.25 177 ASP A C 1
ATOM 1380 O O . ASP A 1 177 ? -4.666 -1.314 -14.791 1.00 70.25 177 ASP A O 1
ATOM 1384 N N . GLU A 1 178 ? -4.316 0.306 -16.283 1.00 72.06 178 GLU A N 1
ATOM 1385 C CA . GLU A 1 178 ? -3.541 1.166 -15.370 1.00 72.06 178 GLU A CA 1
ATOM 1386 C C . GLU A 1 178 ? -4.428 1.819 -14.312 1.00 72.06 178 GLU A C 1
ATOM 1388 O O . GLU A 1 178 ? -4.038 1.928 -13.148 1.00 72.06 178 GLU A O 1
ATOM 1393 N N . LEU A 1 179 ? -5.640 2.224 -14.700 1.00 70.12 179 LEU A N 1
ATOM 1394 C CA . LEU A 1 179 ? -6.637 2.763 -13.777 1.00 70.12 179 LEU A CA 1
ATOM 1395 C C . LEU A 1 179 ? -7.033 1.714 -12.740 1.00 70.12 179 LEU A C 1
ATOM 1397 O O . LEU A 1 179 ? -7.010 1.983 -11.538 1.00 70.12 179 LEU A O 1
ATOM 1401 N N . VAL A 1 180 ? -7.322 0.501 -13.206 1.00 65.81 180 VAL A N 1
ATOM 1402 C CA . VAL A 1 180 ? -7.588 -0.646 -12.342 1.00 65.81 180 VAL A CA 1
ATOM 1403 C C . VAL A 1 180 ? -6.388 -0.937 -11.444 1.00 65.81 180 VAL A C 1
ATOM 1405 O O . VAL A 1 180 ? -6.552 -1.147 -10.240 1.00 65.81 180 VAL A O 1
ATOM 1408 N N . GLY A 1 181 ? -5.177 -0.880 -11.997 1.00 65.06 181 GLY A N 1
ATOM 1409 C CA . GLY A 1 181 ? -3.964 -1.101 -11.234 1.00 65.06 181 GLY A CA 1
ATOM 1410 C C . GLY A 1 181 ? -3.783 -0.110 -10.072 1.00 65.06 181 GLY A C 1
ATOM 1411 O O . GLY A 1 181 ? -3.357 -0.488 -8.979 1.00 65.06 181 GLY A O 1
ATOM 1412 N N . PHE A 1 182 ? -4.161 1.158 -10.242 1.00 69.50 182 PHE A N 1
ATOM 1413 C CA . PHE A 1 182 ? -4.151 2.101 -9.121 1.00 69.50 182 PHE A CA 1
ATOM 1414 C C . PHE A 1 182 ? -5.148 1.735 -8.030 1.00 69.50 182 PHE A C 1
ATOM 1416 O O . PHE A 1 182 ? -4.809 1.817 -6.851 1.00 69.50 182 PHE A O 1
ATOM 1423 N N . LEU A 1 183 ? -6.362 1.340 -8.409 1.00 65.00 183 LEU A N 1
ATOM 1424 C CA . LEU A 1 183 ? -7.405 1.003 -7.443 1.00 65.00 183 LEU A CA 1
ATOM 1425 C C . LEU A 1 183 ? -7.028 -0.228 -6.627 1.00 65.00 183 LEU A C 1
ATOM 1427 O O . LEU A 1 183 ? -7.170 -0.201 -5.411 1.00 65.00 183 LEU A O 1
ATOM 1431 N N . LEU A 1 184 ? -6.444 -1.241 -7.266 1.00 62.31 184 LEU A N 1
ATOM 1432 C CA . LEU A 1 184 ? -5.920 -2.421 -6.582 1.00 62.31 184 LEU A CA 1
ATOM 1433 C C . LEU A 1 184 ? -4.700 -2.143 -5.697 1.00 62.31 184 LEU A C 1
ATOM 1435 O O . LEU A 1 184 ? -4.482 -2.849 -4.723 1.00 62.31 184 LEU A O 1
ATOM 1439 N N . GLY A 1 185 ? -3.866 -1.164 -6.055 1.00 57.94 185 GLY A N 1
ATOM 1440 C CA . GLY A 1 185 ? -2.675 -0.823 -5.276 1.00 57.94 185 GLY A CA 1
ATOM 1441 C C . GLY A 1 185 ? -2.954 0.039 -4.040 1.00 57.94 185 GLY A C 1
ATOM 1442 O O . GLY A 1 185 ? -2.063 0.190 -3.205 1.00 57.94 185 GLY A O 1
ATOM 1443 N N . ILE A 1 186 ? -4.141 0.648 -3.953 1.00 60.41 186 ILE A N 1
ATOM 1444 C CA . ILE A 1 186 ? -4.551 1.539 -2.852 1.00 60.41 186 ILE A CA 1
ATOM 1445 C C . ILE A 1 186 ? -5.486 0.828 -1.860 1.00 60.41 186 ILE A C 1
ATOM 1447 O O . ILE A 1 186 ? -5.550 1.230 -0.701 1.00 60.41 186 ILE A O 1
ATOM 1451 N N . LEU A 1 187 ? -6.194 -0.205 -2.316 1.00 51.50 187 LEU A N 1
ATOM 1452 C CA . LEU A 1 187 ? -7.168 -0.998 -1.564 1.00 51.50 187 LEU A CA 1
A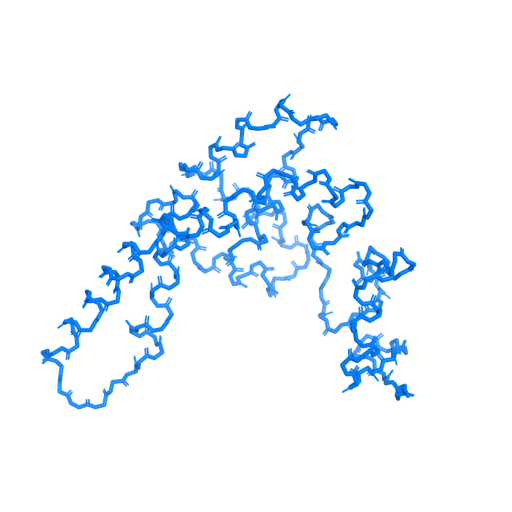TOM 1453 C C . LEU A 1 187 ? -6.583 -2.300 -0.994 1.00 51.50 187 LEU A C 1
ATOM 1455 O O . LEU A 1 187 ? -7.124 -2.770 0.036 1.00 51.50 187 LEU A O 1
#

Secondary structure (DSSP, 8-state):
-EEEE-TTS-EEEE--SHHHHHHHHH-TTS-SGGGSSTT-S-SSSSPPPTTSGGG--HHHHHHHHHHHTTTTSHHHHHTTHHHHHHHHHHHHHTTTT--S---HIIIIITHHHHHHHHHHHT--GGGHHHHHHHHHHHHHS-TTTHHHHHHTT----THHHHHHHHTTTSSSPPPHHHHHHHHHHH-

pLDDT: mean 80.79, std 13.6, range [49.94, 97.56]